Protein AF-A0A840IIW9-F1 (afdb_monomer_lite)

Secondary structure (DSSP, 8-state):
-EEEEEPPPGGGSSS---TT-EEEEEEEEEESS--EEEEEE-TTS-B-----HHHHHHHHHHHHHHHHHHHHHHHT-GGG--HHHHHHHHHHHHSS--TTHHHHHHHHH-TTSHHHHHHTT-HHHHHHHHHHTTEEEEEEEEE--TT-EEEEEEEEE-------TT--PPPSSPPPHHHHHHHHHHHHHHHTT----------PPPSS-----------TT-----------PPPGGGGS----

Sequence (244 aa):
MTVDFTLPPPDRLLVAPPRGEQIAVPLHILADVPLTGVDLVSEDGCPLPLLTTAEAADLSISGIASILAVLAVRARVDHLLDGEAIAREVGAIVGRDKTRRGEALGAADDPSTAFGAALASSTPLRALLRDLSHSTLTLVPLAYEPDRRRVVKIAWDWPFYWRRHADTRPTPYPLTPESERARRTGAVLAFLGWSDTPLAIGDLPFGWARSTHVELGAPADVELHSACLTLSQRDPATCACTDA

pLDDT: mean 71.93, std 20.33, range [31.88, 96.5]

Radius of gyration: 21.58 Å; chains: 1; bounding box: 64×42×57 Å

Foldseek 3Di:
DKFKFFDADCVPDPHRDPFQDWDWDFGDWAFPDDWAPKFKAKPVRHTFDWDDLQVQLLVQLVVLLVVLCVLLVVLVLCVVDPSVNSSVLLCCQQNPPVPCNVVSLVLCCDCVHSNVVSCVVPPPSNVVSVSSSRTTTTITIDGPDGPDIIMMDIDTDDPPPPPPVPDPDDDPDDQDPVNVVVVVVQVVCVVVVDHPDPDPPPDPDDDGGDDDDDDDDDPPPDDCPDDDDDDDDDDPVVVPDDDD

Organism: NCBI:txid912552

Structure (mmCIF, N/CA/C/O backbone):
data_AF-A0A840IIW9-F1
#
_entry.id   AF-A0A840IIW9-F1
#
loop_
_atom_site.group_PDB
_atom_site.id
_atom_site.type_symbol
_atom_site.label_atom_id
_atom_site.label_alt_id
_atom_site.label_comp_id
_atom_site.label_asym_id
_atom_site.label_entity_id
_atom_site.label_seq_id
_atom_site.pdbx_PDB_ins_code
_atom_site.Cartn_x
_atom_site.Cartn_y
_atom_site.Cartn_z
_atom_site.occupancy
_atom_site.B_iso_or_equiv
_atom_site.auth_seq_id
_atom_site.auth_comp_id
_atom_site.auth_asym_id
_atom_site.auth_atom_id
_atom_site.pdbx_PDB_model_num
ATOM 1 N N . MET A 1 1 ? -14.552 1.173 6.921 1.00 73.56 1 MET A N 1
ATOM 2 C CA . MET A 1 1 ? -13.827 -0.038 6.460 1.00 73.56 1 MET A CA 1
ATOM 3 C C . MET A 1 1 ? -13.268 -0.811 7.654 1.00 73.56 1 MET A C 1
ATOM 5 O O . MET A 1 1 ? -12.860 -0.202 8.635 1.00 73.56 1 MET A O 1
ATOM 9 N N . THR A 1 2 ? -13.220 -2.144 7.593 1.00 76.19 2 THR A N 1
ATOM 10 C CA . THR A 1 2 ? -12.590 -2.988 8.625 1.00 76.19 2 THR A CA 1
ATOM 11 C C . THR A 1 2 ? -11.660 -4.002 7.970 1.00 76.19 2 THR A C 1
ATOM 13 O O . THR A 1 2 ? -12.067 -4.667 7.021 1.00 76.19 2 THR A O 1
ATOM 16 N N . VAL A 1 3 ? -10.433 -4.116 8.476 1.00 76.25 3 VAL A N 1
ATOM 17 C CA . VAL A 1 3 ? -9.399 -5.030 7.980 1.00 76.25 3 VAL A CA 1
ATOM 18 C C . VAL A 1 3 ? -9.074 -6.045 9.073 1.00 76.25 3 VAL A C 1
ATOM 20 O O . VAL A 1 3 ? -8.619 -5.672 10.151 1.00 76.25 3 VAL A O 1
ATOM 23 N N . ASP A 1 4 ? -9.319 -7.324 8.791 1.00 85.12 4 ASP A N 1
ATOM 24 C CA . ASP A 1 4 ? -8.992 -8.458 9.664 1.00 85.12 4 ASP A CA 1
ATOM 25 C C . ASP A 1 4 ? -7.811 -9.229 9.069 1.00 85.12 4 ASP A C 1
ATOM 27 O O . ASP A 1 4 ? -7.879 -9.682 7.920 1.00 85.12 4 ASP A O 1
ATOM 31 N N . PHE A 1 5 ? -6.718 -9.333 9.823 1.00 83.69 5 PHE A N 1
ATOM 32 C CA . PHE A 1 5 ? -5.474 -9.936 9.352 1.00 83.69 5 PHE A CA 1
ATOM 33 C C . PHE A 1 5 ? -4.630 -10.521 10.490 1.00 83.69 5 PHE A C 1
ATOM 35 O O . PHE A 1 5 ? -4.885 -10.327 11.679 1.00 83.69 5 PHE A O 1
ATOM 42 N N . THR A 1 6 ? -3.575 -11.228 10.097 1.00 86.56 6 THR A N 1
ATOM 43 C CA . THR A 1 6 ? -2.541 -11.753 10.988 1.00 86.56 6 THR A CA 1
ATOM 44 C C . THR A 1 6 ? -1.186 -11.465 10.361 1.00 86.56 6 THR A C 1
ATOM 46 O O . THR A 1 6 ? -1.007 -11.677 9.160 1.00 86.56 6 THR A O 1
ATOM 49 N N . LEU A 1 7 ? -0.236 -10.974 11.158 1.00 84.19 7 LEU A N 1
ATOM 50 C CA . LEU A 1 7 ? 1.129 -10.753 10.687 1.00 84.19 7 LEU A CA 1
ATOM 51 C C . LEU A 1 7 ? 1.833 -12.102 10.475 1.00 84.19 7 LEU A C 1
ATOM 53 O O . LEU A 1 7 ? 1.647 -13.015 11.286 1.00 84.19 7 LEU A O 1
ATOM 57 N N . PRO A 1 8 ? 2.617 -12.249 9.394 1.00 82.94 8 PRO A N 1
ATOM 58 C CA . PRO A 1 8 ? 3.284 -13.504 9.085 1.00 82.94 8 PRO A CA 1
ATOM 59 C C . PRO A 1 8 ? 4.308 -13.860 10.172 1.00 82.94 8 PRO A C 1
ATOM 61 O O . PRO A 1 8 ? 4.901 -12.953 10.756 1.00 82.94 8 PRO A O 1
ATOM 64 N N . PRO A 1 9 ? 4.550 -15.155 10.430 1.00 82.62 9 PRO A N 1
ATOM 65 C CA . PRO A 1 9 ? 5.601 -15.584 11.340 1.00 82.62 9 PRO A CA 1
ATOM 66 C C . PRO A 1 9 ? 7.010 -15.226 10.814 1.00 82.62 9 PRO A C 1
ATOM 68 O O . PRO A 1 9 ? 7.194 -15.061 9.602 1.00 82.62 9 PRO A O 1
ATOM 71 N N . PRO A 1 10 ? 8.021 -15.114 11.706 1.00 86.44 10 PRO A N 1
ATOM 72 C CA . PRO A 1 10 ? 9.378 -14.676 11.357 1.00 86.44 10 PRO A CA 1
ATOM 73 C C . PRO A 1 10 ? 10.055 -15.466 10.229 1.00 86.44 10 PRO A C 1
ATOM 75 O O . PRO A 1 10 ? 10.795 -14.893 9.438 1.00 86.44 10 PRO A O 1
ATOM 78 N N . ASP A 1 11 ? 9.787 -16.767 10.133 1.00 86.19 11 ASP A N 1
ATOM 79 C CA . ASP A 1 11 ? 10.353 -17.677 9.129 1.00 86.19 11 ASP A CA 1
ATOM 80 C C . ASP A 1 11 ? 9.856 -17.402 7.700 1.00 86.19 11 ASP A C 1
ATOM 82 O O . ASP A 1 11 ? 10.450 -17.875 6.731 1.00 86.19 11 ASP A O 1
ATOM 86 N N . ARG A 1 12 ? 8.783 -16.616 7.553 1.00 77.12 12 ARG A N 1
ATOM 87 C CA . ARG A 1 12 ? 8.243 -16.181 6.257 1.00 77.12 12 ARG A CA 1
ATOM 88 C C . ARG A 1 12 ? 8.741 -14.809 5.813 1.00 77.12 12 ARG A C 1
ATOM 90 O O . ARG A 1 12 ? 8.356 -14.358 4.733 1.00 77.12 12 ARG A O 1
ATOM 97 N N . LEU A 1 13 ? 9.563 -14.137 6.618 1.00 75.75 13 LEU A N 1
ATOM 98 C CA . LEU A 1 13 ? 10.112 -12.821 6.305 1.00 75.75 13 LEU A CA 1
ATOM 99 C C . LEU A 1 13 ? 11.591 -12.924 5.944 1.00 75.75 13 LEU A C 1
ATOM 101 O O . LEU A 1 13 ? 12.339 -13.694 6.536 1.00 75.75 13 LEU A O 1
ATOM 105 N N . LEU A 1 14 ? 12.024 -12.105 4.980 1.00 72.00 14 LEU A N 1
ATOM 106 C CA . LEU A 1 14 ? 13.446 -11.977 4.641 1.00 72.00 14 LEU A CA 1
ATOM 107 C C . LEU A 1 14 ? 14.249 -11.426 5.825 1.00 72.00 14 LEU A C 1
ATOM 109 O O . LEU A 1 14 ? 15.352 -11.887 6.099 1.00 72.00 14 LEU A O 1
ATOM 113 N N . VAL A 1 15 ? 13.670 -10.446 6.521 1.00 80.25 15 VAL A N 1
ATOM 114 C CA . VAL A 1 15 ? 14.189 -9.870 7.760 1.00 80.25 15 VAL A CA 1
ATOM 115 C C . VAL A 1 15 ? 13.006 -9.733 8.707 1.00 80.25 15 VAL A C 1
ATOM 117 O O . VAL A 1 15 ? 12.101 -8.936 8.463 1.00 80.25 15 VAL A O 1
ATOM 120 N N . ALA A 1 16 ? 12.979 -10.559 9.749 1.00 86.19 16 ALA A N 1
ATOM 121 C CA . ALA A 1 16 ? 11.921 -10.514 10.743 1.00 86.19 16 ALA A CA 1
ATOM 122 C C . ALA A 1 16 ? 12.240 -9.453 11.810 1.00 86.19 16 ALA A C 1
ATOM 124 O O . ALA A 1 16 ? 13.318 -9.519 12.409 1.00 86.19 16 ALA A O 1
ATOM 125 N N . PRO A 1 17 ? 11.319 -8.518 12.090 1.00 89.75 17 PRO A N 1
ATOM 126 C CA . PRO A 1 17 ? 11.481 -7.606 13.209 1.00 89.75 17 PRO A CA 1
ATOM 127 C C . PRO A 1 17 ? 11.382 -8.368 14.543 1.00 89.75 17 PRO A C 1
ATOM 129 O O . PRO A 1 17 ? 10.640 -9.355 14.645 1.00 89.75 17 PRO A O 1
ATOM 132 N N . PRO A 1 18 ? 12.104 -7.948 15.591 1.00 95.69 18 PRO A N 1
ATOM 133 C CA . PRO A 1 18 ? 11.819 -8.327 16.965 1.00 95.69 18 PRO A CA 1
ATOM 134 C C . PRO A 1 18 ? 10.333 -8.230 17.333 1.00 95.69 18 PRO A C 1
ATOM 136 O O . PRO A 1 18 ? 9.616 -7.303 16.954 1.00 95.69 18 PRO A O 1
ATOM 139 N N . ARG A 1 19 ? 9.856 -9.184 18.139 1.00 95.50 19 ARG A N 1
ATOM 140 C CA . ARG A 1 19 ? 8.484 -9.141 18.656 1.00 95.50 19 ARG A CA 1
ATOM 141 C C . ARG A 1 19 ? 8.280 -7.879 19.497 1.00 95.50 19 ARG A C 1
ATOM 143 O O . ARG A 1 19 ? 9.084 -7.594 20.381 1.00 95.50 19 ARG A O 1
ATOM 150 N N . GLY A 1 20 ? 7.185 -7.169 19.247 1.00 95.12 20 GLY A N 1
ATOM 151 C CA . GLY A 1 20 ? 6.860 -5.907 19.914 1.00 95.12 20 GLY A CA 1
ATOM 152 C C . GLY A 1 20 ? 7.462 -4.662 19.253 1.00 95.12 20 GLY A C 1
ATOM 153 O O . GLY A 1 20 ? 7.063 -3.556 19.610 1.00 95.12 20 GLY A O 1
ATOM 154 N N . GLU A 1 21 ? 8.365 -4.810 18.279 1.00 96.50 21 GLU A N 1
ATOM 155 C CA . GLU A 1 21 ? 8.870 -3.677 17.500 1.00 96.50 21 GLU A CA 1
ATOM 156 C C . GLU A 1 21 ? 7.752 -3.056 16.659 1.00 96.50 21 GLU A C 1
ATOM 158 O O . GLU A 1 21 ? 6.899 -3.768 16.125 1.00 96.50 21 GLU A O 1
ATOM 163 N N . GLN A 1 22 ? 7.736 -1.727 16.542 1.00 95.38 22 GLN A N 1
ATOM 164 C CA . GLN A 1 22 ? 6.770 -1.052 15.682 1.00 95.38 22 GLN A CA 1
ATOM 165 C C . GLN A 1 22 ? 7.145 -1.222 14.212 1.00 95.38 22 GLN A C 1
ATOM 167 O O . GLN A 1 22 ? 8.233 -0.846 13.785 1.00 95.38 22 GLN A O 1
ATOM 172 N N . ILE A 1 23 ? 6.199 -1.730 13.431 1.00 91.50 23 ILE A N 1
ATOM 173 C CA . ILE A 1 23 ? 6.300 -1.857 11.982 1.00 91.50 23 ILE A CA 1
ATOM 174 C C . ILE A 1 23 ? 5.160 -1.105 11.307 1.00 91.50 23 ILE A C 1
ATOM 176 O O . ILE A 1 23 ? 4.056 -1.017 11.842 1.00 91.50 23 ILE A O 1
ATOM 180 N N . ALA A 1 24 ? 5.409 -0.588 10.108 1.00 91.00 24 ALA A N 1
ATOM 181 C CA . ALA A 1 24 ? 4.368 0.008 9.285 1.00 91.00 24 ALA A CA 1
ATOM 182 C C . ALA A 1 24 ? 3.635 -1.087 8.500 1.00 91.00 24 ALA A C 1
ATOM 184 O O . ALA A 1 24 ? 4.224 -1.757 7.651 1.00 91.00 24 ALA A O 1
ATOM 185 N N . VAL A 1 25 ? 2.348 -1.271 8.784 1.00 87.38 25 VAL A N 1
ATOM 186 C CA . VAL A 1 25 ? 1.508 -2.272 8.121 1.00 87.38 25 VAL A CA 1
ATOM 187 C C . VAL A 1 25 ? 0.647 -1.588 7.057 1.00 87.38 25 VAL A C 1
ATOM 189 O O . VAL A 1 25 ? -0.112 -0.678 7.402 1.00 87.38 25 VAL A O 1
ATOM 192 N N . PRO A 1 26 ? 0.724 -2.003 5.778 1.00 87.25 26 PRO A N 1
ATOM 193 C CA . PRO A 1 26 ? -0.170 -1.498 4.746 1.00 87.25 26 PRO A CA 1
ATOM 194 C C . PRO A 1 26 ? -1.570 -2.074 4.938 1.00 87.25 26 PRO A C 1
ATOM 196 O O . PRO A 1 26 ? -1.757 -3.290 4.909 1.00 87.25 26 PRO A O 1
ATOM 199 N N . LEU A 1 27 ? -2.556 -1.200 5.134 1.00 79.75 27 LEU A N 1
ATOM 200 C CA . LEU A 1 27 ? -3.950 -1.606 5.324 1.00 79.75 27 LEU A CA 1
ATOM 201 C C . LEU A 1 27 ? -4.809 -1.392 4.082 1.00 79.75 27 LEU A C 1
ATOM 203 O O . LEU A 1 27 ? -5.733 -2.167 3.846 1.00 79.75 27 LEU A O 1
ATOM 207 N N . HIS A 1 28 ? -4.536 -0.339 3.311 1.00 78.62 28 HIS A N 1
ATOM 208 C CA . HIS A 1 28 ? -5.329 0.003 2.133 1.00 78.62 28 HIS A CA 1
ATOM 209 C C . HIS A 1 28 ? -4.563 0.911 1.168 1.00 78.62 28 HIS A C 1
ATOM 211 O O . HIS A 1 28 ? -3.553 1.509 1.540 1.00 78.62 28 HIS A O 1
ATOM 217 N N . ILE A 1 29 ? -5.067 1.030 -0.057 1.00 78.56 29 ILE A N 1
ATOM 218 C CA . ILE A 1 29 ? -4.619 1.984 -1.067 1.00 78.56 29 ILE A CA 1
ATOM 219 C C . ILE A 1 29 ? -5.757 2.990 -1.219 1.00 78.56 29 ILE A C 1
ATOM 221 O O . ILE A 1 29 ? -6.882 2.612 -1.524 1.00 78.56 29 ILE A O 1
ATOM 225 N N . LEU A 1 30 ? -5.483 4.260 -0.940 1.00 74.81 30 LEU A N 1
ATOM 226 C CA . LEU A 1 30 ? -6.474 5.328 -1.032 1.00 74.81 30 LEU A CA 1
ATOM 227 C C . LEU A 1 30 ? -6.156 6.206 -2.227 1.00 74.81 30 LEU A C 1
ATOM 229 O O . LEU A 1 30 ? -5.000 6.580 -2.418 1.00 74.81 30 LEU A O 1
ATOM 233 N N . ALA A 1 31 ? -7.178 6.569 -3.000 1.00 76.81 31 ALA A N 1
ATOM 234 C CA . ALA A 1 31 ? -7.026 7.554 -4.060 1.00 76.81 31 ALA A CA 1
ATOM 235 C C . ALA A 1 31 ? -6.368 8.826 -3.509 1.00 76.81 31 ALA A C 1
ATOM 237 O O . ALA A 1 31 ? -6.599 9.208 -2.359 1.00 76.81 31 ALA A O 1
ATOM 238 N N . ASP A 1 32 ? -5.560 9.486 -4.333 1.00 74.12 32 ASP A N 1
ATOM 239 C CA . ASP A 1 32 ? -4.884 10.725 -3.960 1.00 74.12 32 ASP A CA 1
ATOM 240 C C . ASP A 1 32 ? -5.858 11.911 -3.880 1.00 74.12 32 ASP A C 1
ATOM 242 O O . ASP A 1 32 ? -5.910 12.787 -4.741 1.00 74.12 32 ASP A O 1
ATOM 246 N N . VAL A 1 33 ? -6.678 11.909 -2.837 1.00 72.12 33 VAL A N 1
ATOM 247 C CA . VAL A 1 33 ? -7.641 12.954 -2.514 1.00 72.12 33 VAL A CA 1
ATOM 248 C C . VAL A 1 33 ? -7.501 13.327 -1.040 1.00 72.12 33 VAL A C 1
ATOM 250 O O . VAL A 1 33 ? -7.129 12.481 -0.225 1.00 72.12 33 VAL A O 1
ATOM 253 N N . PRO A 1 34 ? -7.806 14.581 -0.661 1.00 74.94 34 PRO A N 1
ATOM 254 C CA . PRO A 1 34 ? -7.853 14.957 0.743 1.00 74.94 34 PRO A CA 1
ATOM 255 C C . PRO A 1 34 ? -8.853 14.077 1.493 1.00 74.94 34 PRO A C 1
ATOM 257 O O . PRO A 1 34 ? -10.018 13.988 1.104 1.00 74.94 34 PRO A O 1
ATOM 260 N N . LEU A 1 35 ? -8.394 13.450 2.571 1.00 73.19 35 LEU A N 1
ATOM 261 C CA . LEU A 1 35 ? -9.248 12.714 3.493 1.00 73.19 35 LEU A CA 1
ATOM 262 C C . LEU A 1 35 ? -9.606 13.630 4.658 1.00 73.19 35 LEU A C 1
ATOM 264 O O . LEU A 1 35 ? -8.747 14.335 5.192 1.00 73.19 35 LEU A O 1
ATOM 268 N N . THR A 1 36 ? -10.868 13.610 5.062 1.00 77.88 36 THR A N 1
ATOM 269 C CA . THR A 1 36 ? -11.360 14.346 6.231 1.00 77.88 36 THR A CA 1
ATOM 270 C C . THR A 1 36 ? -11.980 13.376 7.221 1.00 77.88 36 THR A C 1
ATOM 272 O O . THR A 1 36 ? -12.371 12.279 6.835 1.00 77.88 36 THR A O 1
ATOM 275 N N . GLY A 1 37 ? -12.028 13.749 8.503 1.00 82.00 37 GLY A N 1
ATOM 276 C CA . GLY A 1 37 ? -12.653 12.903 9.526 1.00 82.00 37 GLY A CA 1
ATOM 277 C C . GLY A 1 37 ? -12.036 11.504 9.620 1.00 82.00 37 GLY A C 1
ATOM 278 O O . GLY A 1 37 ? -12.752 10.537 9.852 1.00 82.00 37 GLY A O 1
ATOM 279 N N . VAL A 1 38 ? -10.727 11.377 9.366 1.00 85.69 38 VAL A N 1
ATOM 280 C CA . VAL A 1 38 ? -10.057 10.075 9.412 1.00 85.69 38 VAL A CA 1
ATOM 281 C C . VAL A 1 38 ? -9.959 9.624 10.861 1.00 85.69 38 VAL A C 1
ATOM 283 O O . VAL A 1 38 ? -9.313 10.284 11.674 1.00 85.69 38 VAL A O 1
ATOM 286 N N . ASP A 1 39 ? -10.578 8.490 11.153 1.00 90.62 39 ASP A N 1
ATOM 287 C CA . ASP A 1 39 ? -10.489 7.800 12.428 1.00 90.62 39 ASP A CA 1
ATOM 288 C C . ASP A 1 39 ? -9.991 6.373 12.204 1.00 90.62 39 ASP A C 1
ATOM 290 O O . ASP A 1 39 ? -10.357 5.688 11.243 1.00 90.62 39 ASP A O 1
ATOM 294 N N . LEU A 1 40 ? -9.115 5.931 13.092 1.00 91.62 40 LEU A N 1
ATOM 295 C CA . LEU A 1 40 ? -8.447 4.649 13.002 1.00 91.62 40 LEU A CA 1
ATOM 296 C C . LEU A 1 40 ? -8.395 4.038 14.393 1.00 91.62 40 LEU A C 1
ATOM 298 O O . LEU A 1 40 ? -7.754 4.583 15.288 1.00 91.62 40 LEU A O 1
ATOM 302 N N . VAL A 1 41 ? -9.032 2.883 14.564 1.00 95.00 41 VAL A N 1
ATOM 303 C CA . VAL A 1 41 ? -9.112 2.207 15.862 1.00 95.00 41 VAL A CA 1
ATOM 304 C C . VAL A 1 41 ? -8.717 0.737 15.766 1.00 95.00 41 VAL A C 1
ATOM 306 O O . VAL A 1 41 ? -8.968 0.062 14.762 1.00 95.00 41 VAL A O 1
ATOM 309 N N . SER A 1 42 ? -8.082 0.245 16.827 1.00 94.31 42 SER A N 1
ATOM 310 C CA . SER A 1 42 ? -7.690 -1.154 16.994 1.00 94.31 42 SER A CA 1
ATOM 311 C C . SER A 1 42 ? -8.880 -2.057 17.331 1.00 94.31 42 SER A C 1
ATOM 313 O O . SER A 1 42 ? -10.019 -1.604 17.489 1.00 94.31 42 SER A O 1
ATOM 315 N N . GLU A 1 43 ? -8.605 -3.352 17.504 1.00 90.56 43 GLU A N 1
ATOM 316 C CA . GLU A 1 43 ? -9.603 -4.342 17.908 1.00 90.56 43 GLU A CA 1
ATOM 317 C C . GLU A 1 43 ? -10.227 -4.043 19.281 1.00 90.56 43 GLU A C 1
ATOM 319 O O . GLU A 1 43 ? -11.390 -4.374 19.510 1.00 90.56 43 GLU A O 1
ATOM 324 N N . ASP A 1 44 ? -9.477 -3.366 20.151 1.00 94.19 44 ASP A N 1
ATOM 325 C CA . ASP A 1 44 ? -9.872 -3.009 21.516 1.00 94.19 44 ASP A CA 1
ATOM 326 C C . ASP A 1 44 ? -10.548 -1.623 21.582 1.00 94.19 44 ASP A C 1
ATOM 328 O O . ASP A 1 44 ? -10.876 -1.131 22.660 1.00 94.19 44 ASP A O 1
ATOM 332 N N . GLY A 1 45 ? -10.750 -0.969 20.429 1.00 92.06 45 GLY A N 1
ATOM 333 C CA . GLY A 1 45 ? -11.315 0.380 20.339 1.00 92.06 45 GLY A CA 1
ATOM 334 C C . GLY A 1 45 ? -10.332 1.498 20.698 1.00 92.06 45 GLY A C 1
ATOM 335 O O . GLY A 1 45 ? -10.748 2.643 20.861 1.00 92.06 45 GLY A O 1
ATOM 336 N N . CYS A 1 46 ? -9.037 1.195 20.828 1.00 95.62 46 CYS A N 1
ATOM 337 C CA . CYS A 1 46 ? -8.017 2.213 21.062 1.00 95.62 46 CYS A CA 1
ATOM 338 C C . CYS A 1 46 ? -7.680 2.942 19.753 1.00 95.62 46 CYS A C 1
ATOM 340 O O . CYS A 1 46 ? -7.515 2.274 18.729 1.00 95.62 46 CYS A O 1
ATOM 342 N N . PRO A 1 47 ? -7.517 4.276 19.770 1.00 95.44 47 PRO A N 1
ATOM 343 C CA . PRO A 1 47 ? -7.087 5.014 18.591 1.00 95.44 47 PRO A CA 1
ATOM 344 C C . PRO A 1 47 ? -5.671 4.598 18.181 1.00 95.44 47 PRO A C 1
ATOM 346 O O . PRO A 1 47 ? -4.800 4.372 19.026 1.00 95.44 47 PRO A O 1
ATOM 349 N N . LEU A 1 48 ? -5.444 4.511 16.875 1.00 94.62 48 LEU A N 1
ATOM 350 C CA . LEU A 1 48 ? -4.163 4.178 16.268 1.00 94.62 48 LEU A CA 1
ATOM 351 C C . LEU A 1 48 ? -3.643 5.371 15.457 1.00 94.62 48 LEU A C 1
ATOM 353 O O . LEU A 1 48 ? -4.431 6.074 14.822 1.00 94.62 48 LEU A O 1
ATOM 357 N N . PRO A 1 49 ? -2.321 5.603 15.433 1.00 94.06 49 PRO A N 1
ATOM 358 C CA . PRO A 1 49 ? -1.747 6.616 14.566 1.00 94.06 49 PRO A CA 1
ATOM 359 C C . PRO A 1 49 ? -1.844 6.184 13.099 1.00 94.06 49 PRO A C 1
ATOM 361 O O . PRO A 1 49 ? -1.663 5.013 12.766 1.00 94.06 49 PRO A O 1
ATOM 364 N N . LEU A 1 50 ? -2.070 7.150 12.215 1.00 88.88 50 LEU A N 1
ATOM 365 C CA . LEU A 1 50 ? -1.932 6.982 10.775 1.00 88.88 50 LEU A CA 1
ATOM 366 C C . LEU A 1 50 ? -0.702 7.764 10.317 1.00 88.88 50 LEU A C 1
ATOM 368 O O . LEU A 1 50 ? -0.535 8.921 10.705 1.00 88.88 50 LEU A O 1
ATOM 372 N N . LEU A 1 51 ? 0.150 7.144 9.500 1.00 90.94 51 LEU A N 1
ATOM 373 C CA . LEU A 1 51 ? 1.279 7.855 8.911 1.00 90.94 51 LEU A CA 1
ATOM 374 C C . LEU A 1 51 ? 0.789 8.927 7.939 1.00 90.94 51 LEU A C 1
ATOM 376 O O . LEU A 1 51 ? -0.158 8.722 7.176 1.00 90.94 51 LEU A O 1
ATOM 380 N N . THR A 1 52 ? 1.461 10.073 7.939 1.00 90.75 52 THR A N 1
ATOM 381 C CA . THR A 1 52 ? 1.208 11.123 6.952 1.00 90.75 52 THR A CA 1
ATOM 382 C C . THR A 1 52 ? 1.510 10.612 5.540 1.00 90.75 52 THR A C 1
ATOM 384 O O . THR A 1 52 ? 2.342 9.725 5.357 1.00 90.75 52 THR A O 1
ATOM 387 N N . THR A 1 53 ? 0.907 11.212 4.505 1.00 88.19 53 THR A N 1
ATOM 388 C CA . THR A 1 53 ? 1.235 10.916 3.089 1.00 88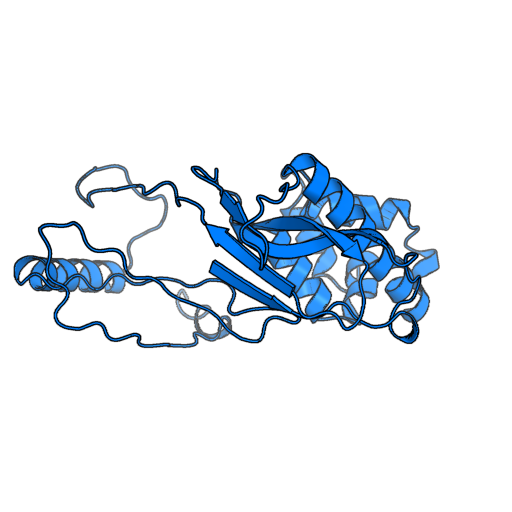.19 53 THR A CA 1
ATOM 389 C C . THR A 1 53 ? 2.740 10.978 2.828 1.00 88.19 53 THR A C 1
ATOM 391 O O . THR A 1 53 ? 3.290 10.206 2.053 1.00 88.19 53 THR A O 1
ATOM 394 N N . ALA A 1 54 ? 3.401 11.905 3.516 1.00 90.44 54 ALA A N 1
ATOM 395 C CA . ALA A 1 54 ? 4.832 12.098 3.525 1.00 90.44 54 ALA A CA 1
ATOM 396 C C . ALA A 1 54 ? 5.609 10.855 3.982 1.00 90.44 54 ALA A C 1
ATOM 398 O O . ALA A 1 54 ? 6.382 10.299 3.207 1.00 90.44 54 ALA A O 1
ATOM 399 N N . GLU A 1 55 ? 5.368 10.423 5.217 1.00 93.75 55 GLU A N 1
ATOM 400 C CA . GLU A 1 55 ? 6.011 9.252 5.822 1.00 93.75 55 GLU A CA 1
ATOM 401 C C . GLU A 1 55 ? 5.624 7.963 5.091 1.00 93.75 55 GLU A C 1
ATOM 403 O O . GLU A 1 55 ? 6.461 7.086 4.873 1.00 93.75 55 GLU A O 1
ATOM 408 N N . ALA A 1 56 ? 4.361 7.860 4.667 1.00 90.94 56 ALA A N 1
ATOM 409 C CA . ALA A 1 56 ? 3.864 6.719 3.920 1.00 90.94 56 ALA A CA 1
ATOM 410 C C . ALA A 1 56 ? 4.564 6.577 2.564 1.00 90.94 56 ALA A C 1
ATOM 412 O O . ALA A 1 56 ? 4.940 5.464 2.197 1.00 90.94 56 ALA A O 1
ATOM 413 N N . ALA A 1 57 ? 4.787 7.680 1.841 1.00 91.81 57 ALA A N 1
ATOM 414 C CA . ALA A 1 57 ? 5.533 7.669 0.587 1.00 91.81 57 ALA A CA 1
ATOM 415 C C . ALA A 1 57 ? 6.986 7.226 0.806 1.00 91.81 57 ALA A C 1
ATOM 417 O O . ALA A 1 57 ? 7.445 6.315 0.121 1.00 91.81 57 ALA A O 1
ATOM 418 N N . ASP A 1 58 ? 7.683 7.791 1.795 1.00 94.06 58 ASP A N 1
ATOM 419 C CA . ASP A 1 58 ? 9.096 7.482 2.060 1.00 94.06 58 ASP A CA 1
ATOM 420 C C . ASP A 1 58 ? 9.299 5.995 2.424 1.00 94.06 58 ASP A C 1
ATOM 422 O O . ASP A 1 58 ? 10.200 5.322 1.902 1.00 94.06 58 ASP A O 1
ATOM 426 N N . LEU A 1 59 ? 8.410 5.437 3.256 1.00 92.31 59 LEU A N 1
ATOM 427 C CA . LEU A 1 59 ? 8.414 4.009 3.589 1.00 92.31 59 LEU A CA 1
ATOM 428 C C . LEU A 1 59 ? 8.024 3.125 2.404 1.00 92.31 59 LEU A C 1
ATOM 430 O O . LEU A 1 59 ? 8.634 2.075 2.201 1.00 92.31 59 LEU A O 1
ATOM 434 N N . SER A 1 60 ? 7.039 3.542 1.605 1.00 89.94 60 SER A N 1
ATOM 435 C CA . SER A 1 60 ? 6.614 2.791 0.418 1.00 89.94 60 SER A CA 1
ATOM 436 C C . SER A 1 60 ? 7.731 2.720 -0.617 1.00 89.94 60 SER A C 1
ATOM 438 O O . SER A 1 60 ? 7.993 1.646 -1.154 1.00 89.94 60 SER A O 1
ATOM 440 N N . ILE A 1 61 ? 8.438 3.833 -0.845 1.00 93.94 61 ILE A N 1
ATOM 441 C CA . ILE A 1 61 ? 9.602 3.890 -1.733 1.00 93.94 61 ILE A CA 1
ATOM 442 C C . ILE A 1 61 ? 10.666 2.911 -1.246 1.00 93.94 61 ILE A C 1
ATOM 444 O O . ILE A 1 61 ? 11.097 2.050 -2.009 1.00 93.94 61 ILE A O 1
ATOM 448 N N . SER A 1 62 ? 11.034 2.987 0.033 1.00 91.00 62 SER A N 1
ATOM 449 C CA . SER A 1 62 ? 12.070 2.131 0.620 1.00 91.00 62 SER A CA 1
ATOM 450 C C . SER A 1 62 ? 11.704 0.642 0.558 1.00 91.00 62 SER A C 1
ATOM 452 O O . SER A 1 62 ? 12.519 -0.192 0.155 1.00 91.00 62 SER A O 1
ATOM 454 N N . GLY A 1 63 ? 10.464 0.297 0.917 1.00 87.19 63 GLY A N 1
ATOM 455 C CA . GLY A 1 63 ? 9.962 -1.076 0.900 1.00 87.19 63 GLY A CA 1
ATOM 456 C C . GLY A 1 63 ? 9.898 -1.664 -0.510 1.00 87.19 63 GLY A C 1
ATOM 457 O O . GLY A 1 63 ? 10.424 -2.752 -0.752 1.00 87.19 63 GLY A O 1
ATOM 458 N N . ILE A 1 64 ? 9.313 -0.934 -1.464 1.00 88.69 64 ILE A N 1
ATOM 459 C CA . ILE A 1 64 ? 9.188 -1.388 -2.856 1.00 88.69 64 ILE A CA 1
ATOM 460 C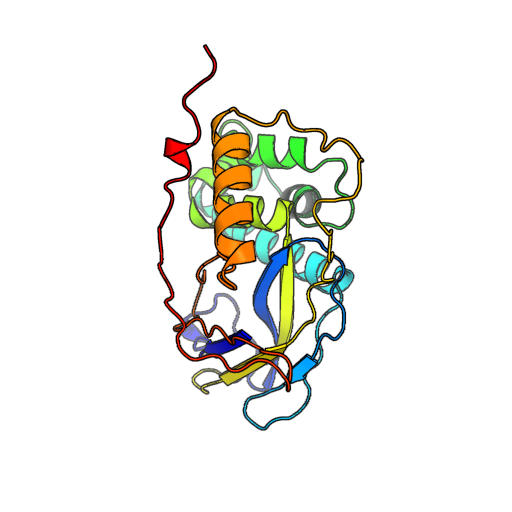 C . ILE A 1 64 ? 10.562 -1.465 -3.529 1.00 88.69 64 ILE A C 1
ATOM 462 O O . ILE A 1 64 ? 10.848 -2.454 -4.206 1.00 88.69 64 ILE A O 1
ATOM 466 N N . ALA A 1 65 ? 11.439 -0.483 -3.302 1.00 91.44 65 ALA A N 1
ATOM 467 C CA . ALA A 1 65 ? 12.797 -0.501 -3.838 1.00 91.44 65 ALA A CA 1
ATOM 468 C C . ALA A 1 65 ? 13.604 -1.699 -3.318 1.00 91.44 65 ALA A C 1
ATOM 470 O O . ALA A 1 65 ? 14.305 -2.348 -4.092 1.00 91.44 65 ALA A O 1
ATOM 471 N N . SER A 1 66 ? 13.443 -2.062 -2.041 1.00 86.31 66 SER A N 1
ATOM 472 C CA . SER A 1 66 ? 14.092 -3.246 -1.464 1.00 86.31 66 SER A CA 1
ATOM 473 C C . SER A 1 66 ? 13.614 -4.546 -2.120 1.00 86.31 66 SER A C 1
ATOM 475 O O . SER A 1 66 ? 14.424 -5.417 -2.439 1.00 86.31 66 SER A O 1
ATOM 477 N N . ILE A 1 67 ? 12.306 -4.676 -2.379 1.00 84.25 67 ILE A N 1
ATOM 478 C CA . ILE A 1 67 ? 11.746 -5.829 -3.103 1.00 84.25 67 ILE A CA 1
ATOM 479 C C . ILE A 1 67 ? 12.307 -5.882 -4.529 1.00 84.25 67 ILE A C 1
ATOM 481 O O . ILE A 1 67 ? 12.728 -6.944 -4.992 1.00 84.25 67 ILE A O 1
ATOM 485 N N . LEU A 1 68 ? 12.354 -4.739 -5.217 1.00 86.19 68 LEU A N 1
ATOM 486 C CA . LEU A 1 68 ? 12.880 -4.646 -6.577 1.00 86.19 68 LEU A CA 1
ATOM 487 C C . LEU A 1 68 ? 14.365 -4.967 -6.666 1.00 86.19 68 LEU A C 1
ATOM 489 O O . LEU A 1 68 ? 14.759 -5.649 -7.605 1.00 86.19 68 LEU A O 1
ATOM 493 N N . ALA A 1 69 ? 15.175 -4.556 -5.692 1.00 87.62 69 ALA A N 1
ATOM 494 C CA . ALA A 1 69 ? 16.590 -4.909 -5.651 1.00 87.62 69 ALA A CA 1
ATOM 495 C C . ALA A 1 69 ? 16.782 -6.436 -5.613 1.00 87.62 69 ALA A C 1
ATOM 497 O O . ALA A 1 69 ? 17.586 -6.988 -6.365 1.00 87.62 69 ALA A O 1
ATOM 498 N N . VAL A 1 70 ? 15.976 -7.148 -4.816 1.00 83.19 70 VAL A N 1
ATOM 499 C CA . VAL A 1 70 ? 15.993 -8.622 -4.777 1.00 83.19 70 VAL A CA 1
ATOM 500 C C . VAL A 1 70 ? 15.559 -9.226 -6.118 1.00 83.19 70 VAL A C 1
ATOM 502 O O . VAL A 1 70 ? 16.146 -10.213 -6.572 1.00 83.19 70 VAL A O 1
ATOM 505 N N . LEU A 1 71 ? 14.545 -8.653 -6.773 1.00 81.31 71 LEU A N 1
ATOM 506 C CA . LEU A 1 71 ? 14.089 -9.111 -8.089 1.00 81.31 71 LEU A CA 1
ATOM 507 C C . LEU A 1 71 ? 15.121 -8.842 -9.193 1.00 81.31 71 LEU A C 1
ATOM 509 O O . LEU A 1 71 ? 15.331 -9.712 -10.035 1.00 81.31 71 LEU A O 1
ATOM 513 N N . ALA A 1 72 ? 15.811 -7.702 -9.159 1.00 84.12 72 ALA A N 1
ATOM 514 C CA . ALA A 1 72 ? 16.858 -7.342 -10.113 1.00 84.12 72 ALA A CA 1
ATOM 515 C C . ALA A 1 72 ? 18.033 -8.331 -10.064 1.00 84.12 72 ALA A C 1
ATOM 517 O O . ALA A 1 72 ? 18.475 -8.811 -11.109 1.00 84.12 72 ALA A O 1
ATOM 518 N N . VAL A 1 73 ? 18.467 -8.725 -8.860 1.00 85.56 73 VAL A N 1
ATOM 519 C CA . VAL A 1 73 ? 19.486 -9.774 -8.670 1.00 85.56 73 VAL A CA 1
ATOM 520 C C . VAL A 1 73 ? 19.016 -11.107 -9.257 1.00 85.56 73 VAL A C 1
ATOM 522 O O . VAL A 1 73 ? 19.757 -11.771 -9.982 1.00 85.56 73 VAL A O 1
ATOM 525 N N . ARG A 1 74 ? 17.760 -11.502 -9.008 1.00 80.56 74 ARG A N 1
ATOM 526 C CA . ARG A 1 74 ? 17.195 -12.748 -9.562 1.00 80.56 74 ARG A CA 1
ATOM 527 C C . ARG A 1 74 ? 17.103 -12.726 -11.087 1.00 80.56 74 ARG A C 1
ATOM 529 O O . ARG A 1 74 ? 17.363 -13.745 -11.722 1.00 80.56 74 ARG A O 1
ATOM 536 N N . ALA A 1 75 ? 16.767 -11.575 -11.660 1.00 78.94 75 ALA A N 1
ATOM 537 C CA . ALA A 1 75 ? 16.708 -11.355 -13.100 1.00 78.94 75 ALA A CA 1
ATOM 538 C C . ALA A 1 75 ? 18.093 -11.134 -13.741 1.00 78.94 75 ALA A C 1
ATOM 540 O O . ALA A 1 75 ? 18.182 -11.065 -14.964 1.00 78.94 75 ALA A O 1
ATOM 541 N N . ARG A 1 76 ? 19.172 -11.071 -12.942 1.00 82.62 76 ARG A N 1
ATOM 542 C CA . ARG A 1 76 ? 20.552 -10.792 -13.381 1.00 82.62 76 ARG A CA 1
ATOM 543 C C . ARG A 1 76 ? 20.699 -9.449 -14.10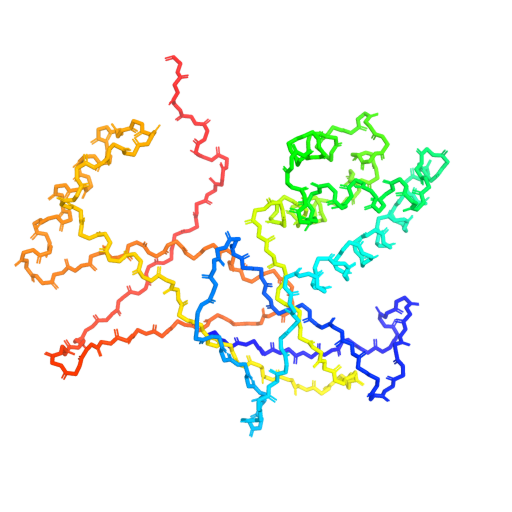4 1.00 82.62 76 ARG A C 1
ATOM 545 O O . ARG A 1 76 ? 21.476 -9.338 -15.047 1.00 82.62 76 ARG A O 1
ATOM 552 N N . VAL A 1 77 ? 19.951 -8.439 -13.664 1.00 79.62 77 VAL A N 1
ATOM 553 C CA . VAL A 1 77 ? 20.008 -7.053 -14.172 1.00 79.62 77 VAL A CA 1
ATOM 554 C C . VAL A 1 77 ? 20.485 -6.059 -13.106 1.00 79.62 77 VAL A C 1
ATOM 556 O O . VAL A 1 77 ? 20.451 -4.855 -13.317 1.00 79.62 77 VAL A O 1
ATOM 559 N N . ASP A 1 78 ? 20.961 -6.556 -11.967 1.00 77.31 78 ASP A N 1
ATOM 560 C CA . ASP A 1 78 ? 21.529 -5.788 -10.851 1.00 77.31 78 ASP A CA 1
ATOM 561 C C . ASP A 1 78 ? 22.739 -4.930 -11.253 1.00 77.31 78 ASP A C 1
ATOM 563 O O . ASP A 1 78 ? 22.916 -3.821 -10.764 1.00 77.31 78 ASP A O 1
ATOM 567 N N . HIS A 1 79 ? 23.533 -5.387 -12.217 1.00 77.44 79 HIS A N 1
ATOM 568 C CA . HIS A 1 79 ? 24.622 -4.598 -12.799 1.00 77.44 79 HIS A CA 1
ATOM 569 C C . HIS A 1 79 ? 24.150 -3.376 -13.616 1.00 77.44 79 HIS A C 1
ATOM 571 O O . HIS A 1 79 ? 24.964 -2.511 -13.933 1.00 77.44 79 HIS A O 1
ATOM 577 N N . LEU A 1 80 ? 22.864 -3.310 -13.980 1.00 75.06 80 LEU A N 1
ATOM 578 C CA . LEU A 1 80 ? 22.262 -2.209 -14.745 1.00 75.06 80 LEU A CA 1
ATOM 579 C C . LEU A 1 80 ? 21.474 -1.235 -13.859 1.00 75.06 80 LEU A C 1
ATOM 581 O O . LEU A 1 80 ? 21.116 -0.151 -14.316 1.00 75.06 80 LEU A O 1
ATOM 585 N N . LEU A 1 81 ? 21.181 -1.629 -12.618 1.00 79.75 81 LEU A N 1
ATOM 586 C CA . LEU A 1 81 ? 20.357 -0.889 -11.670 1.00 79.75 81 LEU A CA 1
ATOM 587 C C . LEU A 1 81 ? 20.894 -1.084 -10.259 1.00 79.75 81 LEU A C 1
ATOM 589 O O . LEU A 1 81 ? 20.658 -2.114 -9.626 1.00 79.75 81 LEU A O 1
ATOM 593 N N . ASP A 1 82 ? 21.565 -0.058 -9.749 1.00 86.38 82 ASP A N 1
ATOM 594 C CA . ASP A 1 82 ? 21.866 0.011 -8.327 1.00 86.38 82 ASP A CA 1
ATOM 595 C C . ASP A 1 82 ? 20.616 0.381 -7.505 1.00 86.38 82 ASP A C 1
ATOM 597 O O . ASP A 1 82 ? 19.568 0.786 -8.024 1.00 86.38 82 ASP A O 1
ATOM 601 N N . GLY A 1 83 ? 20.713 0.205 -6.185 1.00 86.31 83 GLY A N 1
ATOM 602 C CA . GLY A 1 83 ? 19.597 0.461 -5.275 1.00 86.31 83 GLY A CA 1
ATOM 603 C C . GLY A 1 83 ? 19.119 1.916 -5.284 1.00 86.31 83 GLY A C 1
ATOM 604 O O . GLY A 1 83 ? 17.932 2.166 -5.080 1.00 86.31 83 GLY A O 1
ATOM 605 N N . GLU A 1 84 ? 20.008 2.872 -5.562 1.00 90.25 84 GLU A N 1
ATOM 606 C CA . GLU A 1 84 ? 19.667 4.295 -5.626 1.00 90.25 84 GLU A CA 1
ATOM 607 C C . GLU A 1 84 ? 18.855 4.611 -6.887 1.00 90.25 84 GLU A C 1
ATOM 609 O O . GLU A 1 84 ? 17.835 5.302 -6.824 1.00 90.25 84 GLU A O 1
ATOM 614 N N . ALA A 1 85 ? 19.244 4.042 -8.028 1.00 90.44 85 ALA A N 1
ATOM 615 C CA . ALA A 1 85 ? 18.499 4.154 -9.267 1.00 90.44 85 ALA A CA 1
ATOM 616 C C . ALA A 1 85 ? 17.101 3.532 -9.138 1.00 90.44 85 ALA A C 1
ATOM 618 O O . ALA A 1 85 ? 16.130 4.168 -9.545 1.00 90.44 85 ALA A O 1
ATOM 619 N N . ILE A 1 86 ? 16.976 2.365 -8.495 1.00 91.38 86 ILE A N 1
ATOM 620 C CA . ILE A 1 86 ? 15.669 1.756 -8.198 1.00 91.38 86 ILE A CA 1
ATOM 621 C C . ILE A 1 86 ? 14.829 2.681 -7.307 1.00 91.38 86 ILE A C 1
ATOM 623 O O . ILE A 1 86 ? 13.672 2.954 -7.628 1.00 91.38 86 ILE A O 1
ATOM 627 N N . ALA A 1 87 ? 15.390 3.182 -6.202 1.00 93.06 87 ALA A N 1
ATOM 628 C CA . ALA A 1 87 ? 14.667 4.051 -5.273 1.00 93.06 87 ALA A CA 1
ATOM 629 C C . ALA A 1 87 ? 14.177 5.340 -5.947 1.00 93.06 87 ALA A C 1
ATOM 631 O O . ALA A 1 87 ? 13.061 5.787 -5.689 1.00 93.06 87 ALA A O 1
ATOM 632 N N . ARG A 1 88 ? 14.973 5.906 -6.857 1.00 92.38 88 ARG A N 1
ATOM 633 C CA . ARG A 1 88 ? 14.604 7.085 -7.646 1.00 92.38 88 ARG A CA 1
ATOM 634 C C . ARG A 1 88 ? 13.445 6.813 -8.606 1.00 92.38 88 ARG A C 1
ATOM 636 O O . ARG A 1 88 ? 12.527 7.627 -8.655 1.00 92.38 88 ARG A O 1
ATOM 643 N N . GLU A 1 89 ? 13.457 5.696 -9.334 1.00 93.44 89 GLU A N 1
ATOM 644 C CA . GLU A 1 89 ? 12.354 5.339 -10.243 1.00 93.44 89 GLU A CA 1
ATOM 645 C C . GLU A 1 89 ? 11.057 5.063 -9.470 1.00 93.44 89 GLU A C 1
ATOM 647 O O . GLU A 1 89 ? 9.999 5.598 -9.801 1.00 93.44 89 GLU A O 1
ATOM 652 N N . VAL A 1 90 ? 11.135 4.319 -8.361 1.00 93.06 90 VAL A N 1
ATOM 653 C CA . VAL A 1 90 ? 9.984 4.109 -7.466 1.00 93.06 90 VAL A CA 1
ATOM 654 C C . VAL A 1 90 ? 9.500 5.440 -6.882 1.00 93.06 90 VAL A C 1
ATOM 656 O O . VAL A 1 90 ? 8.296 5.692 -6.830 1.00 93.06 90 VAL A O 1
ATOM 659 N N . GLY A 1 91 ? 10.421 6.318 -6.485 1.00 93.88 91 GLY A N 1
ATOM 660 C CA . GLY A 1 91 ? 10.124 7.654 -5.977 1.00 93.88 91 GLY A CA 1
ATOM 661 C C . GLY A 1 91 ? 9.410 8.547 -6.988 1.00 93.88 91 GLY A C 1
ATOM 662 O O . GLY A 1 91 ? 8.509 9.282 -6.604 1.00 93.88 91 GLY A O 1
ATOM 663 N N . ALA A 1 92 ? 9.727 8.445 -8.278 1.00 93.88 92 ALA A N 1
ATOM 664 C CA . ALA A 1 92 ? 9.017 9.181 -9.326 1.00 93.88 92 ALA A CA 1
ATOM 665 C C . ALA A 1 92 ? 7.566 8.696 -9.531 1.00 93.88 92 ALA A C 1
ATOM 667 O O . ALA A 1 92 ? 6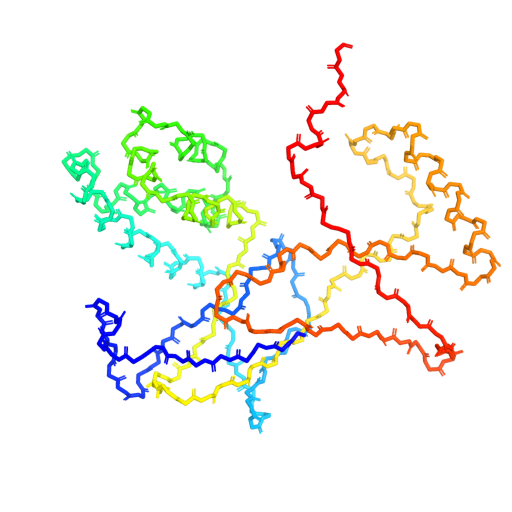.721 9.443 -10.031 1.00 93.88 92 ALA A O 1
ATOM 668 N N . ILE A 1 93 ? 7.260 7.455 -9.137 1.00 91.44 93 ILE A N 1
ATOM 669 C CA . ILE A 1 93 ? 5.920 6.863 -9.236 1.00 91.44 93 ILE A CA 1
ATOM 670 C C . ILE A 1 93 ? 5.097 7.170 -7.975 1.00 91.44 93 ILE A C 1
ATOM 672 O O . ILE A 1 93 ? 4.002 7.737 -8.064 1.00 91.44 93 ILE A O 1
ATOM 676 N N . VAL A 1 94 ? 5.651 6.808 -6.813 1.00 90.06 94 VAL A N 1
ATOM 677 C CA . VAL A 1 94 ? 4.981 6.769 -5.498 1.00 90.06 94 VAL A CA 1
ATOM 678 C C . VAL A 1 94 ? 5.200 8.052 -4.684 1.00 90.06 94 VAL A C 1
ATOM 680 O O . VAL A 1 94 ? 4.462 8.335 -3.742 1.00 90.06 94 VAL A O 1
ATOM 683 N N . GLY A 1 95 ? 6.220 8.840 -5.019 1.00 87.62 95 GLY A N 1
ATOM 684 C CA . GLY A 1 95 ? 6.605 10.026 -4.264 1.00 87.62 95 GLY A CA 1
ATOM 685 C C . GLY A 1 95 ? 5.657 11.216 -4.415 1.00 87.62 95 GLY A C 1
ATOM 686 O O . GLY A 1 95 ? 4.665 11.207 -5.147 1.00 87.62 95 GLY A O 1
ATOM 687 N N . ARG A 1 96 ? 5.996 12.290 -3.691 1.00 80.69 96 ARG A N 1
ATOM 688 C CA . ARG A 1 96 ? 5.199 13.529 -3.660 1.00 80.69 96 ARG A CA 1
ATOM 689 C C . ARG A 1 96 ? 5.297 14.331 -4.953 1.00 80.69 96 ARG A C 1
ATOM 691 O O . ARG A 1 96 ? 4.344 15.017 -5.311 1.00 80.69 96 ARG A O 1
ATOM 698 N N . ASP A 1 97 ? 6.445 14.270 -5.626 1.00 82.06 97 ASP A N 1
ATOM 699 C CA . ASP A 1 97 ? 6.653 14.945 -6.902 1.00 82.06 97 ASP A CA 1
ATOM 700 C C . ASP A 1 97 ? 6.132 14.074 -8.048 1.00 82.06 97 ASP A C 1
ATOM 702 O O . ASP A 1 97 ? 6.734 13.078 -8.442 1.00 82.06 97 ASP A O 1
ATOM 706 N N . LYS A 1 98 ? 4.975 14.471 -8.575 1.00 75.81 98 LYS A N 1
ATOM 707 C CA . LYS A 1 98 ? 4.223 13.716 -9.583 1.00 75.81 98 LYS A CA 1
ATOM 708 C C . LYS A 1 98 ? 4.581 14.107 -11.012 1.00 75.81 98 LYS A C 1
ATOM 710 O O . LYS A 1 98 ? 3.997 13.565 -11.948 1.00 75.81 98 LYS A O 1
ATOM 715 N N . THR A 1 99 ? 5.513 15.042 -11.198 1.00 82.56 99 THR A N 1
ATOM 716 C CA . THR A 1 99 ? 5.852 15.598 -12.516 1.00 82.56 99 THR A CA 1
ATOM 717 C C . THR A 1 99 ? 6.415 14.548 -13.474 1.00 82.56 99 THR A C 1
ATOM 719 O O . THR A 1 99 ? 6.089 14.567 -14.657 1.00 82.56 99 THR A O 1
ATOM 722 N N . ARG A 1 100 ? 7.198 13.588 -12.966 1.00 84.81 100 ARG A N 1
ATOM 723 C CA . ARG A 1 100 ? 7.885 12.554 -13.767 1.00 84.81 100 ARG A CA 1
ATOM 724 C C . ARG A 1 100 ? 7.168 11.207 -13.817 1.00 84.81 100 ARG A C 1
ATOM 726 O O . ARG A 1 100 ? 7.688 10.232 -14.351 1.00 84.81 100 ARG A O 1
ATOM 733 N N . ARG A 1 101 ? 5.955 11.142 -13.278 1.00 87.50 101 ARG A N 1
ATOM 734 C CA . ARG A 1 101 ? 5.213 9.892 -13.105 1.00 87.50 101 ARG A CA 1
ATOM 735 C C . ARG A 1 101 ? 4.939 9.156 -14.411 1.00 87.50 101 ARG A C 1
ATOM 737 O O . ARG A 1 101 ? 5.088 7.942 -14.460 1.00 87.50 101 ARG A O 1
ATOM 744 N N . GLY A 1 102 ? 4.525 9.880 -15.453 1.00 85.31 102 GLY A N 1
ATOM 745 C CA . GLY A 1 102 ? 4.227 9.278 -16.756 1.00 85.31 102 GLY A CA 1
ATOM 746 C C . GLY A 1 102 ? 5.459 8.631 -17.390 1.00 85.31 102 GLY A C 1
ATOM 747 O O . GLY A 1 102 ? 5.369 7.520 -17.901 1.00 85.31 102 GLY A O 1
ATOM 748 N N . GLU A 1 103 ? 6.617 9.289 -17.287 1.00 88.69 103 GLU A N 1
ATOM 749 C CA . GLU A 1 103 ? 7.900 8.755 -17.763 1.00 88.69 103 GLU A CA 1
ATOM 750 C C . GLU A 1 103 ? 8.308 7.504 -16.977 1.00 88.69 103 GLU A C 1
ATOM 752 O O . GLU A 1 103 ? 8.647 6.487 -17.577 1.00 88.69 103 GLU A O 1
ATOM 757 N N . ALA A 1 104 ? 8.221 7.557 -15.645 1.00 89.81 104 ALA A N 1
ATOM 758 C CA . ALA A 1 104 ? 8.604 6.447 -14.776 1.00 89.81 104 ALA A CA 1
ATOM 759 C C . ALA A 1 104 ? 7.691 5.220 -14.952 1.00 89.81 104 ALA A C 1
ATOM 761 O O . ALA A 1 104 ? 8.168 4.086 -14.983 1.00 89.81 104 ALA A O 1
ATOM 762 N N . LEU A 1 105 ? 6.382 5.427 -15.142 1.00 90.31 105 LEU A N 1
ATOM 763 C CA . LEU A 1 105 ? 5.456 4.350 -15.509 1.00 90.31 105 LEU A CA 1
ATOM 764 C C . LEU A 1 105 ? 5.762 3.781 -16.896 1.00 90.31 105 LEU A C 1
ATOM 766 O O . LEU A 1 105 ? 5.751 2.566 -17.064 1.00 90.31 105 LEU A O 1
ATOM 770 N N . GLY A 1 106 ? 6.082 4.639 -17.868 1.00 89.75 106 GLY A N 1
ATOM 771 C CA . GLY A 1 106 ? 6.516 4.201 -19.194 1.00 89.75 106 GLY A CA 1
ATOM 772 C C . GLY A 1 106 ? 7.750 3.301 -19.122 1.00 89.75 106 GLY A C 1
ATOM 773 O O . GLY A 1 106 ? 7.764 2.232 -19.725 1.00 89.75 106 GLY A O 1
ATOM 774 N N . ALA A 1 107 ? 8.748 3.674 -18.314 1.00 89.69 107 ALA A N 1
ATOM 775 C CA . ALA A 1 107 ? 9.921 2.839 -18.064 1.00 89.69 107 ALA A CA 1
ATOM 776 C C . ALA A 1 107 ? 9.563 1.517 -17.356 1.00 89.69 107 ALA A C 1
ATOM 778 O O . ALA A 1 107 ? 10.092 0.466 -17.709 1.00 89.69 107 ALA A O 1
ATOM 779 N N . ALA A 1 108 ? 8.639 1.536 -16.390 1.00 89.44 108 ALA A N 1
ATOM 780 C CA . ALA A 1 108 ? 8.168 0.335 -15.691 1.00 89.44 108 ALA A CA 1
ATOM 781 C C . ALA A 1 108 ? 7.444 -0.669 -16.612 1.00 89.44 108 ALA A C 1
ATOM 783 O O . ALA A 1 108 ? 7.484 -1.885 -16.374 1.00 89.44 108 ALA A O 1
ATOM 784 N N . ASP A 1 109 ? 6.777 -0.155 -17.648 1.00 90.19 109 ASP A N 1
ATOM 785 C CA . ASP A 1 109 ? 6.028 -0.933 -18.634 1.00 90.19 109 ASP A CA 1
ATOM 786 C C . ASP A 1 109 ? 6.896 -1.417 -19.808 1.00 90.19 109 ASP A C 1
ATOM 788 O O . ASP A 1 109 ? 6.555 -2.423 -20.436 1.00 90.19 109 ASP A O 1
ATOM 792 N N . ASP A 1 110 ? 8.034 -0.769 -20.073 1.00 92.44 110 ASP A N 1
ATOM 793 C CA . ASP A 1 110 ? 8.961 -1.132 -21.146 1.00 92.44 110 ASP A CA 1
ATOM 794 C C . ASP A 1 110 ? 10.039 -2.137 -20.675 1.00 92.44 110 ASP A C 1
ATOM 796 O O . ASP A 1 110 ? 10.984 -1.753 -19.973 1.00 92.44 110 ASP A O 1
ATOM 800 N N . PRO A 1 111 ? 9.971 -3.420 -21.094 1.00 88.69 111 PRO A N 1
ATOM 801 C CA . PRO A 1 111 ? 10.932 -4.449 -20.695 1.00 88.69 111 PRO A CA 1
ATOM 802 C C . PRO A 1 111 ? 12.340 -4.238 -21.271 1.00 88.69 111 PRO A C 1
ATOM 804 O O . PRO A 1 111 ? 13.254 -4.959 -20.876 1.00 88.69 111 PRO A O 1
ATOM 807 N N . SER A 1 112 ? 12.526 -3.304 -22.210 1.00 88.88 112 SER A N 1
ATOM 808 C CA . SER A 1 112 ? 13.849 -2.951 -22.734 1.00 88.88 112 SER A CA 1
ATOM 809 C C . SER A 1 112 ? 14.645 -2.059 -21.778 1.00 88.88 112 SER A C 1
ATOM 811 O O . SER A 1 112 ? 15.875 -2.028 -21.843 1.00 88.88 112 SER A O 1
ATOM 813 N N . THR A 1 113 ? 13.969 -1.373 -20.852 1.00 90.88 113 THR A N 1
ATOM 814 C CA . THR A 1 113 ? 14.640 -0.635 -19.782 1.00 90.88 113 THR A CA 1
ATOM 815 C C . THR A 1 113 ? 15.078 -1.594 -18.678 1.00 90.88 113 THR A C 1
ATOM 817 O O . THR A 1 113 ? 14.429 -2.608 -18.420 1.00 90.88 113 THR A O 1
ATOM 820 N N . ALA A 1 114 ? 16.153 -1.264 -17.959 1.00 87.31 114 ALA A N 1
ATOM 821 C CA . ALA A 1 114 ? 16.586 -2.075 -16.821 1.00 87.31 114 ALA A CA 1
ATOM 822 C C . ALA A 1 114 ? 15.473 -2.202 -15.754 1.00 87.31 114 ALA A C 1
ATOM 824 O O . ALA A 1 114 ? 15.307 -3.260 -15.145 1.00 87.31 114 ALA A O 1
ATOM 825 N N . PHE A 1 115 ? 14.678 -1.140 -15.562 1.00 89.50 115 PHE A N 1
ATOM 826 C CA . PHE A 1 115 ? 13.626 -1.080 -14.543 1.00 89.50 115 PHE A CA 1
ATOM 827 C C . PHE A 1 115 ? 12.432 -1.956 -14.926 1.00 89.50 115 PHE A C 1
ATOM 829 O O . PHE A 1 115 ? 11.995 -2.800 -14.137 1.00 89.50 115 PHE A O 1
ATOM 836 N N . GLY A 1 116 ? 11.967 -1.845 -16.172 1.00 90.19 116 GLY A N 1
ATOM 837 C CA . GLY A 1 116 ? 10.935 -2.717 -16.719 1.00 90.19 116 GLY A CA 1
ATOM 838 C C . GLY A 1 116 ? 11.382 -4.178 -16.822 1.00 90.19 116 GLY A C 1
ATOM 839 O O . GLY A 1 116 ? 10.573 -5.073 -16.566 1.00 90.19 116 GLY A O 1
ATOM 840 N N . ALA A 1 117 ? 12.664 -4.445 -17.100 1.00 89.12 117 ALA A N 1
ATOM 841 C CA . ALA A 1 117 ? 13.239 -5.792 -17.088 1.00 89.12 117 ALA A CA 1
ATOM 842 C C . ALA A 1 117 ? 13.224 -6.425 -15.684 1.00 89.12 117 ALA A C 1
ATOM 844 O O . ALA A 1 117 ? 12.822 -7.581 -15.539 1.00 89.12 117 ALA A O 1
ATOM 845 N N . ALA A 1 118 ? 13.582 -5.674 -14.634 1.00 87.12 118 ALA A N 1
ATOM 846 C CA . ALA A 1 118 ? 13.478 -6.150 -13.250 1.00 87.12 118 ALA A CA 1
ATOM 847 C C . ALA A 1 118 ? 12.018 -6.483 -12.874 1.00 87.12 118 ALA A C 1
ATOM 849 O O . ALA A 1 118 ? 11.738 -7.520 -12.259 1.00 87.12 118 ALA A O 1
ATOM 850 N N . LEU A 1 119 ? 11.075 -5.644 -13.317 1.00 87.38 119 LEU A N 1
ATOM 851 C CA . LEU A 1 119 ? 9.633 -5.819 -13.114 1.00 87.38 119 LEU A CA 1
ATOM 852 C C . LEU A 1 119 ? 8.999 -6.913 -13.980 1.00 87.38 119 LEU A C 1
ATOM 854 O O . LEU A 1 119 ? 7.931 -7.414 -13.628 1.00 87.38 119 LEU A O 1
ATOM 858 N N . ALA A 1 120 ? 9.629 -7.322 -15.084 1.00 86.56 120 ALA A N 1
ATOM 859 C CA . ALA A 1 120 ? 9.086 -8.335 -15.993 1.00 86.56 120 ALA A CA 1
ATOM 860 C C . ALA A 1 120 ? 8.834 -9.683 -15.300 1.00 86.56 120 ALA A C 1
ATOM 862 O O . ALA A 1 120 ? 7.961 -10.443 -15.713 1.00 86.56 120 ALA A O 1
ATOM 863 N N . SER A 1 121 ? 9.560 -9.947 -14.211 1.00 76.75 121 SER A N 1
ATOM 864 C CA . SER A 1 121 ? 9.408 -11.142 -13.381 1.00 76.75 121 SER A CA 1
ATOM 865 C C . SER A 1 121 ? 8.234 -11.090 -12.388 1.00 76.75 121 SER A C 1
ATOM 867 O O . SER A 1 121 ? 7.933 -12.105 -11.761 1.00 76.75 121 SER A O 1
ATOM 869 N N . SER A 1 122 ? 7.565 -9.939 -12.223 1.00 76.75 122 SER A N 1
ATOM 870 C CA . SER A 1 122 ? 6.517 -9.742 -11.215 1.00 76.75 122 SER A CA 1
ATOM 871 C C . SER A 1 122 ? 5.386 -8.830 -11.703 1.00 76.75 122 SER A C 1
ATOM 873 O O . SER A 1 122 ? 5.342 -7.630 -11.420 1.00 76.75 122 SER A O 1
ATOM 875 N N . THR A 1 123 ? 4.402 -9.428 -12.383 1.00 78.19 123 THR A N 1
ATOM 876 C CA . THR A 1 123 ? 3.142 -8.757 -12.748 1.00 78.19 123 THR A CA 1
ATOM 877 C C . THR A 1 123 ? 2.442 -8.090 -11.552 1.00 78.19 123 THR A C 1
ATOM 879 O O . THR A 1 123 ? 2.006 -6.950 -11.712 1.00 78.19 123 THR A O 1
ATOM 882 N N . PRO A 1 124 ? 2.364 -8.709 -10.350 1.00 75.50 124 PRO A N 1
ATOM 883 C CA . PRO A 1 124 ? 1.717 -8.076 -9.199 1.00 75.50 124 PRO A CA 1
ATOM 884 C C . PRO A 1 124 ? 2.405 -6.786 -8.745 1.00 75.50 124 PRO A C 1
ATOM 886 O O . PRO A 1 124 ? 1.732 -5.832 -8.373 1.00 75.50 124 PRO A O 1
ATOM 889 N N . LEU A 1 125 ? 3.739 -6.729 -8.796 1.00 78.19 125 LEU A N 1
ATOM 890 C CA . LEU A 1 125 ? 4.476 -5.540 -8.367 1.00 78.19 125 LEU A CA 1
ATOM 891 C C . LEU A 1 125 ? 4.333 -4.387 -9.363 1.00 78.19 125 LEU A C 1
ATOM 893 O O . LEU A 1 125 ? 4.213 -3.234 -8.956 1.00 78.19 125 LEU A O 1
ATOM 897 N N . ARG A 1 126 ? 4.289 -4.697 -10.664 1.00 82.69 126 ARG A N 1
ATOM 898 C CA . ARG A 1 126 ? 3.983 -3.707 -11.703 1.00 82.69 126 ARG A CA 1
ATOM 899 C C . ARG A 1 126 ? 2.575 -3.133 -11.535 1.00 82.69 126 ARG A C 1
ATOM 901 O O . ARG A 1 126 ? 2.408 -1.922 -11.631 1.00 82.69 126 ARG A O 1
ATOM 908 N N . ALA A 1 127 ? 1.583 -3.986 -11.266 1.00 77.69 127 ALA A N 1
ATOM 909 C CA . ALA A 1 127 ? 0.216 -3.542 -10.989 1.00 77.69 127 ALA A CA 1
ATOM 910 C C . ALA A 1 127 ? 0.175 -2.616 -9.765 1.00 77.69 127 ALA A C 1
ATOM 912 O O . ALA A 1 127 ? -0.314 -1.499 -9.875 1.00 77.69 127 ALA A O 1
ATOM 913 N N . LEU A 1 128 ? 0.825 -3.014 -8.664 1.00 79.81 128 LEU A N 1
ATOM 914 C CA . LEU A 1 128 ? 0.933 -2.183 -7.467 1.00 79.81 128 LEU A CA 1
ATOM 915 C C . LEU A 1 128 ? 1.549 -0.808 -7.767 1.00 79.81 128 LEU A C 1
ATOM 917 O O . LEU A 1 128 ? 1.019 0.202 -7.326 1.00 79.81 128 LEU A O 1
ATOM 921 N N . LEU A 1 129 ? 2.648 -0.737 -8.525 1.00 84.75 129 LEU A N 1
ATOM 922 C CA . LEU A 1 129 ? 3.257 0.547 -8.897 1.00 84.75 129 LEU A CA 1
ATOM 923 C C . LEU A 1 129 ? 2.299 1.442 -9.694 1.00 84.75 129 LEU A C 1
ATOM 925 O O . LEU A 1 129 ? 2.286 2.653 -9.484 1.00 84.75 129 LEU A O 1
ATOM 929 N N . ARG A 1 130 ? 1.481 0.860 -10.575 1.00 84.25 130 ARG A N 1
ATOM 930 C CA . ARG A 1 130 ? 0.451 1.594 -11.320 1.00 84.25 130 ARG A CA 1
ATOM 931 C C . ARG A 1 130 ? -0.688 2.067 -10.414 1.00 84.25 130 ARG A C 1
ATOM 933 O O . ARG A 1 130 ? -1.162 3.184 -10.576 1.00 84.25 130 ARG A O 1
ATOM 940 N N . ASP A 1 131 ? -1.091 1.276 -9.429 1.00 79.88 131 ASP A N 1
ATOM 941 C CA . ASP A 1 131 ? -2.115 1.707 -8.473 1.00 79.88 131 ASP A CA 1
ATOM 942 C C . ASP A 1 131 ? -1.579 2.860 -7.608 1.00 79.88 131 ASP A C 1
ATOM 944 O O . ASP A 1 131 ? -2.211 3.909 -7.465 1.00 79.88 131 ASP A O 1
ATOM 948 N N . LEU A 1 132 ? -0.345 2.733 -7.115 1.00 84.12 132 LEU A N 1
ATOM 949 C CA . LEU A 1 132 ? 0.333 3.764 -6.322 1.00 84.12 132 LEU A CA 1
ATOM 950 C C . LEU A 1 132 ? 0.733 5.001 -7.126 1.00 84.12 132 LEU A C 1
ATOM 952 O O . LEU A 1 132 ? 1.004 6.054 -6.552 1.00 84.12 132 LEU A O 1
ATOM 956 N N . SER A 1 133 ? 0.709 4.935 -8.455 1.00 87.12 133 SER A N 1
ATOM 957 C CA . SER A 1 133 ? 0.847 6.137 -9.264 1.00 87.12 133 SER A CA 1
ATOM 958 C C . SER A 1 133 ? -0.402 7.009 -9.215 1.00 87.12 133 SER A C 1
ATOM 960 O O . SER A 1 133 ? -0.347 8.159 -9.625 1.00 87.12 133 SER A O 1
ATOM 962 N N . HIS A 1 134 ? -1.543 6.548 -8.716 1.00 80.12 134 HIS A N 1
ATOM 963 C CA . HIS A 1 134 ? -2.744 7.385 -8.572 1.00 80.12 134 HIS A CA 1
ATOM 964 C C . HIS A 1 134 ? -3.277 7.437 -7.140 1.00 80.12 134 HIS A C 1
ATOM 966 O O . HIS A 1 134 ? -4.235 8.161 -6.860 1.00 80.12 134 HIS A O 1
ATOM 972 N N . SER A 1 135 ? -2.593 6.749 -6.233 1.00 82.19 135 SER A N 1
ATOM 973 C CA . SER A 1 135 ? -3.067 6.473 -4.888 1.00 82.19 135 SER A CA 1
ATOM 974 C C . SER A 1 135 ? -1.917 6.489 -3.880 1.00 82.19 135 SER A C 1
ATOM 976 O O . SER A 1 135 ? -0.747 6.531 -4.244 1.00 82.19 135 SER A O 1
ATOM 978 N N . THR A 1 136 ? -2.244 6.461 -2.594 1.00 82.25 136 THR A N 1
ATOM 979 C CA . THR A 1 136 ? -1.288 6.408 -1.483 1.00 82.25 136 THR A CA 1
ATOM 980 C C . THR A 1 136 ? -1.569 5.181 -0.621 1.00 82.25 136 THR A C 1
ATOM 982 O O . THR A 1 136 ? -2.727 4.847 -0.363 1.00 82.25 136 THR A O 1
ATOM 985 N N . LEU A 1 137 ? -0.516 4.519 -0.133 1.00 84.00 137 LEU A N 1
ATOM 986 C CA . LEU A 1 137 ? -0.658 3.462 0.868 1.00 84.00 137 LEU A CA 1
ATOM 987 C C . LEU A 1 137 ? -1.035 4.047 2.228 1.00 84.00 137 LEU A C 1
ATOM 989 O O . LEU A 1 137 ? -0.358 4.917 2.768 1.00 84.00 137 LEU A O 1
ATOM 993 N N . THR A 1 138 ? -2.088 3.500 2.817 1.00 84.62 138 THR A N 1
ATOM 994 C CA . THR A 1 138 ? -2.445 3.716 4.218 1.00 84.62 138 THR A CA 1
ATOM 995 C C . THR A 1 138 ? -1.574 2.804 5.066 1.00 84.62 138 THR A C 1
ATOM 997 O O . THR A 1 138 ? -1.809 1.594 5.120 1.00 84.62 138 THR A O 1
ATOM 1000 N N . LEU A 1 139 ? -0.551 3.378 5.696 1.00 88.88 139 LEU A N 1
ATOM 1001 C CA . LEU A 1 139 ? 0.376 2.660 6.564 1.00 88.88 139 LEU A CA 1
ATOM 1002 C C . LEU A 1 139 ? 0.071 2.954 8.032 1.00 88.88 139 LEU A C 1
ATOM 1004 O O . LEU A 1 139 ? 0.019 4.113 8.444 1.00 88.88 139 LEU A O 1
ATOM 1008 N N . VAL A 1 140 ? -0.090 1.894 8.823 1.00 91.50 140 VAL A N 1
ATOM 1009 C CA . VAL A 1 140 ? -0.400 1.992 10.253 1.00 91.50 140 VAL A CA 1
ATOM 1010 C C . VAL A 1 140 ? 0.737 1.391 11.075 1.00 91.50 140 VAL A C 1
ATOM 1012 O O . VAL A 1 140 ? 1.066 0.219 10.867 1.00 91.50 140 VAL A O 1
ATOM 1015 N N . PRO A 1 141 ? 1.340 2.147 12.011 1.00 95.75 141 PRO A N 1
ATOM 1016 C CA . PRO A 1 141 ? 2.331 1.621 12.939 1.00 95.75 141 PRO A CA 1
ATOM 1017 C C . PRO A 1 141 ? 1.669 0.641 13.907 1.00 95.75 141 PRO A C 1
ATOM 1019 O O . PRO A 1 141 ? 0.783 1.016 14.674 1.00 95.75 141 PRO A O 1
ATOM 1022 N N . LEU A 1 142 ? 2.108 -0.613 13.896 1.00 92.88 142 LEU A N 1
ATOM 1023 C CA . LEU A 1 142 ? 1.634 -1.655 14.803 1.00 92.88 142 LEU A CA 1
ATOM 1024 C C . LEU A 1 142 ? 2.816 -2.420 15.384 1.00 92.88 142 LEU A C 1
ATOM 1026 O O . LEU A 1 142 ? 3.826 -2.620 14.717 1.00 92.88 142 LEU A O 1
ATOM 1030 N N . ALA A 1 143 ? 2.674 -2.893 16.620 1.00 96.25 143 ALA A N 1
ATOM 1031 C CA . ALA A 1 143 ? 3.641 -3.817 17.197 1.00 96.25 143 ALA A CA 1
ATOM 1032 C C . ALA A 1 143 ? 3.643 -5.140 16.413 1.00 96.25 143 ALA A C 1
ATOM 1034 O O . ALA A 1 143 ? 2.582 -5.736 16.182 1.00 96.25 143 ALA A O 1
ATOM 1035 N N . TYR A 1 144 ? 4.830 -5.614 16.034 1.00 95.06 144 TYR A N 1
ATOM 1036 C CA . TYR A 1 144 ? 5.009 -6.897 15.374 1.00 95.06 144 TYR A CA 1
ATOM 1037 C C . TYR A 1 144 ? 4.727 -8.033 16.358 1.00 95.06 144 TYR A C 1
ATOM 1039 O O . TYR A 1 144 ? 5.556 -8.422 17.184 1.00 95.06 144 TYR A O 1
ATOM 1047 N N . GLU A 1 145 ? 3.510 -8.556 16.280 1.00 95.38 145 GLU A N 1
ATOM 1048 C CA . GLU A 1 145 ? 3.040 -9.701 17.047 1.00 95.38 145 GLU A CA 1
ATOM 1049 C C . GLU A 1 145 ? 2.543 -10.765 16.062 1.00 95.38 145 GLU A C 1
ATOM 1051 O O . GLU A 1 145 ? 1.356 -10.773 15.721 1.00 95.38 145 GLU A O 1
ATOM 1056 N N . PRO A 1 146 ? 3.446 -11.626 15.553 1.00 88.38 146 PRO A N 1
ATOM 1057 C CA . PRO A 1 146 ? 3.077 -12.656 14.590 1.00 88.38 146 PRO A CA 1
ATOM 1058 C C . PRO A 1 146 ? 2.026 -13.597 15.182 1.00 88.38 146 PRO A C 1
ATOM 1060 O O . PRO A 1 146 ? 1.950 -13.774 16.401 1.00 88.38 146 PRO A O 1
ATOM 1063 N N . ASP A 1 147 ? 1.191 -14.168 14.315 1.00 84.94 147 ASP A N 1
ATOM 1064 C CA . ASP A 1 147 ? 0.098 -15.097 14.653 1.00 84.94 147 ASP A CA 1
ATOM 1065 C C . ASP A 1 147 ? -1.056 -14.510 15.492 1.00 84.94 147 ASP A C 1
ATOM 1067 O O . ASP A 1 147 ? -2.126 -15.119 15.582 1.00 84.94 147 ASP A O 1
ATOM 1071 N N . ARG A 1 148 ? -0.914 -13.299 16.050 1.00 90.50 148 ARG A N 1
ATOM 1072 C CA . ARG A 1 148 ? -2.028 -12.607 16.705 1.00 90.50 148 ARG A CA 1
ATOM 1073 C C . ARG A 1 148 ? -2.978 -12.050 15.648 1.00 90.50 148 ARG A C 1
ATOM 1075 O O . ARG A 1 148 ? -2.585 -11.283 14.768 1.00 90.50 148 ARG A O 1
ATOM 1082 N N . ARG A 1 149 ? -4.255 -12.423 15.752 1.00 90.12 149 ARG A N 1
ATOM 1083 C CA . ARG A 1 149 ? -5.328 -11.815 14.960 1.00 90.12 149 ARG A CA 1
ATOM 1084 C C . ARG A 1 149 ? -5.458 -10.333 15.319 1.00 90.12 149 ARG A C 1
ATOM 1086 O O . ARG A 1 149 ? -5.474 -9.975 16.497 1.00 90.12 149 ARG A O 1
ATOM 1093 N N . ARG A 1 150 ? -5.560 -9.493 14.297 1.00 85.56 150 ARG A N 1
ATOM 1094 C CA . ARG A 1 150 ? -5.712 -8.040 14.373 1.00 85.56 150 ARG A CA 1
ATOM 1095 C C . ARG A 1 150 ? -6.975 -7.641 13.640 1.00 85.56 150 ARG A C 1
ATOM 1097 O O . ARG A 1 150 ? -7.246 -8.164 12.564 1.00 85.56 150 ARG A O 1
ATOM 1104 N N . VAL A 1 151 ? -7.710 -6.691 14.203 1.00 88.81 151 VAL A N 1
ATOM 1105 C CA . VAL A 1 151 ? -8.845 -6.069 13.524 1.00 88.81 151 VAL A CA 1
ATOM 1106 C C . VAL A 1 151 ? -8.649 -4.570 13.599 1.00 88.81 151 VAL A C 1
ATOM 1108 O O . VAL A 1 151 ? -8.704 -3.999 14.678 1.00 88.81 151 VAL A O 1
ATOM 1111 N N . VAL A 1 152 ? -8.425 -3.932 12.456 1.00 84.38 152 VAL A N 1
ATOM 1112 C CA . VAL A 1 152 ? -8.294 -2.477 12.385 1.00 84.38 152 VAL A CA 1
ATOM 1113 C C . VAL A 1 152 ? -9.510 -1.907 11.681 1.00 84.38 152 VAL A C 1
ATOM 1115 O O . VAL A 1 152 ? -9.857 -2.328 10.576 1.00 84.38 152 VAL A O 1
ATOM 1118 N N . LYS A 1 153 ? -10.178 -0.952 12.325 1.00 88.00 153 LYS A N 1
ATOM 1119 C CA . LYS A 1 153 ? -11.294 -0.218 11.730 1.00 88.00 153 LYS A CA 1
ATOM 1120 C C . LYS A 1 153 ? -10.795 1.150 11.309 1.00 88.00 153 LYS A C 1
ATOM 1122 O O . LYS A 1 153 ? -10.174 1.851 12.098 1.00 88.00 153 LYS A O 1
ATOM 1127 N N . ILE A 1 154 ? -11.079 1.499 10.064 1.00 84.81 154 ILE A N 1
ATOM 1128 C CA . ILE A 1 154 ? -10.750 2.792 9.482 1.00 84.81 154 ILE A CA 1
ATOM 1129 C C . ILE A 1 154 ? -12.059 3.432 9.041 1.00 84.81 154 ILE A C 1
ATOM 1131 O O . ILE A 1 154 ? -12.805 2.838 8.254 1.00 84.81 154 ILE A O 1
ATOM 1135 N N . ALA A 1 155 ? -12.334 4.624 9.538 1.00 83.00 155 ALA A N 1
ATOM 1136 C CA . ALA A 1 155 ? -13.389 5.492 9.054 1.00 83.00 155 ALA A CA 1
ATOM 1137 C C . ALA A 1 155 ? -12.742 6.733 8.443 1.00 83.00 155 ALA A C 1
ATOM 1139 O O . ALA A 1 155 ? -11.705 7.201 8.902 1.00 83.00 155 ALA A O 1
ATOM 1140 N N . TRP A 1 156 ? -13.325 7.235 7.370 1.00 79.56 156 TRP A N 1
ATOM 1141 C CA . TRP A 1 156 ? -12.976 8.532 6.825 1.00 79.56 156 TRP A CA 1
ATOM 1142 C C . TRP A 1 156 ? -14.195 9.067 6.104 1.00 79.56 156 TRP A C 1
ATOM 1144 O O . TRP A 1 156 ? -14.954 8.313 5.487 1.00 79.56 156 TRP A O 1
ATOM 1154 N N . ASP A 1 157 ? -14.344 10.377 6.145 1.00 70.94 157 ASP A N 1
ATOM 1155 C CA . ASP A 1 157 ? -15.275 11.056 5.279 1.00 70.94 157 ASP A CA 1
ATOM 1156 C C . ASP A 1 157 ? -14.596 11.186 3.925 1.00 70.94 157 ASP A C 1
ATOM 1158 O O . ASP A 1 157 ? -13.535 11.807 3.779 1.00 70.94 157 ASP A O 1
ATOM 1162 N N . TRP A 1 158 ? -15.215 10.603 2.903 1.00 55.53 158 TRP A N 1
ATOM 1163 C CA . TRP A 1 158 ? -14.938 11.099 1.570 1.00 55.53 158 TRP A CA 1
ATOM 1164 C C . TRP A 1 158 ? -15.403 12.554 1.555 1.00 55.53 158 TRP A C 1
ATOM 1166 O O . TRP A 1 158 ? -16.499 12.823 2.060 1.00 55.53 158 TRP A O 1
ATOM 1176 N N . PRO A 1 159 ? -14.627 13.507 1.012 1.00 50.97 159 PRO A N 1
ATOM 1177 C CA . PRO A 1 159 ? -15.168 14.823 0.750 1.00 50.97 159 PRO A CA 1
ATOM 1178 C C . PRO A 1 159 ? -16.311 14.611 -0.240 1.00 50.97 159 PRO A C 1
ATOM 1180 O O . PRO A 1 159 ? -16.097 14.476 -1.445 1.00 50.97 159 PRO A O 1
ATOM 1183 N N . PHE A 1 160 ? -17.536 14.498 0.276 1.00 39.59 160 PHE A N 1
ATOM 1184 C CA . PHE A 1 160 ? -18.735 14.444 -0.526 1.00 39.59 160 PHE A CA 1
ATOM 1185 C C . PHE A 1 160 ? -18.787 15.774 -1.262 1.00 39.59 160 PHE A C 1
ATOM 1187 O O . PHE A 1 160 ? -19.315 16.774 -0.774 1.00 39.59 160 PHE A O 1
ATOM 1194 N N . TYR A 1 161 ? -18.256 15.789 -2.480 1.00 36.75 161 TYR A N 1
ATOM 1195 C CA . TYR A 1 161 ? -18.779 16.661 -3.500 1.00 36.75 161 TYR A CA 1
ATOM 1196 C C . TYR A 1 161 ? -20.216 16.202 -3.718 1.00 36.75 161 TYR A C 1
ATOM 1198 O O . TYR A 1 161 ? -20.508 15.399 -4.600 1.00 36.75 161 TYR A O 1
ATOM 1206 N N . TRP A 1 162 ? -21.137 16.761 -2.938 1.00 31.88 162 TRP A N 1
ATOM 1207 C CA . TRP A 1 162 ? -22.510 16.956 -3.366 1.00 31.88 162 TRP A CA 1
ATOM 1208 C C . TRP A 1 162 ? -22.481 17.903 -4.571 1.00 31.88 162 TRP A C 1
ATOM 1210 O O . TRP A 1 162 ? -22.977 19.027 -4.521 1.00 31.88 162 TRP A O 1
ATOM 1220 N N . ARG A 1 163 ? -21.888 17.487 -5.696 1.00 32.31 163 ARG A N 1
ATOM 1221 C CA . ARG A 1 163 ? -22.263 18.069 -6.971 1.00 32.31 163 ARG A CA 1
ATOM 1222 C C . ARG A 1 163 ? -23.659 17.542 -7.237 1.00 32.31 163 ARG A C 1
ATOM 1224 O O . ARG A 1 163 ? -23.857 16.521 -7.886 1.00 32.31 163 ARG A O 1
ATOM 1231 N N . ARG A 1 164 ? -24.642 18.316 -6.772 1.00 32.22 164 ARG A N 1
ATOM 1232 C CA . ARG A 1 164 ? -25.855 18.555 -7.550 1.00 32.22 164 ARG A CA 1
ATOM 1233 C C . ARG A 1 164 ? -25.401 18.583 -9.011 1.00 32.22 164 ARG A C 1
ATOM 1235 O O . ARG A 1 164 ? -24.611 19.450 -9.386 1.00 32.22 164 ARG A O 1
ATOM 1242 N N . HIS A 1 165 ? -25.854 17.635 -9.824 1.00 36.69 165 HIS A N 1
ATOM 1243 C CA . HIS A 1 165 ? -25.700 17.641 -11.283 1.00 36.69 165 HIS A CA 1
ATOM 1244 C C . HIS A 1 165 ? -26.520 18.796 -11.907 1.00 36.69 165 HIS A C 1
ATOM 1246 O O . HIS A 1 165 ? -27.291 18.613 -12.847 1.00 36.69 165 HIS A O 1
ATOM 1252 N N . ALA A 1 166 ? -26.376 19.994 -11.346 1.00 36.31 166 ALA A N 1
ATOM 1253 C CA . ALA A 1 166 ? -27.029 21.235 -11.712 1.00 36.31 166 ALA A CA 1
ATOM 1254 C C . ALA A 1 166 ? -26.028 22.400 -11.802 1.00 36.31 166 ALA A C 1
ATOM 1256 O O . ALA A 1 166 ? -26.466 23.516 -12.053 1.00 36.31 166 ALA A O 1
ATOM 1257 N N . ASP A 1 167 ? -24.718 22.165 -11.630 1.00 36.50 167 ASP A N 1
ATOM 1258 C CA . ASP A 1 167 ? -23.720 23.222 -11.799 1.00 36.50 167 ASP A CA 1
ATOM 1259 C C . ASP A 1 167 ? -22.934 23.051 -13.108 1.00 36.50 167 ASP A C 1
ATOM 1261 O O . ASP A 1 167 ? -22.285 22.038 -13.380 1.00 36.50 167 ASP A O 1
ATOM 1265 N N . THR A 1 168 ? -23.071 24.071 -13.941 1.00 39.19 168 THR A N 1
ATOM 1266 C CA . THR A 1 168 ? -22.848 24.192 -15.386 1.00 39.19 168 THR A CA 1
ATOM 1267 C C . THR A 1 168 ? -21.380 24.280 -15.800 1.00 39.19 168 THR A C 1
ATOM 1269 O O . THR A 1 168 ? -21.048 24.923 -16.796 1.00 39.19 168 THR A O 1
ATOM 1272 N N . ARG A 1 169 ? -20.465 23.633 -15.074 1.00 36.44 169 ARG A N 1
ATOM 1273 C CA . ARG A 1 169 ? -19.058 23.606 -15.497 1.00 36.44 169 ARG A CA 1
ATOM 1274 C C . ARG A 1 169 ? -18.800 22.394 -16.390 1.00 36.44 169 ARG A C 1
ATOM 1276 O O . ARG A 1 169 ? -19.075 21.278 -15.945 1.00 36.44 169 ARG A O 1
ATOM 1283 N N . PRO A 1 170 ? -18.267 22.589 -17.610 1.00 38.62 170 PRO A N 1
ATOM 1284 C CA . PRO A 1 170 ? -17.976 21.489 -18.514 1.00 38.62 170 PRO A CA 1
ATOM 1285 C C . PRO A 1 170 ? -16.972 20.551 -17.843 1.00 38.62 170 PRO A C 1
ATOM 1287 O O . PRO A 1 170 ? -15.888 20.967 -17.431 1.00 38.62 170 PRO A O 1
ATOM 1290 N N . THR A 1 171 ? -17.345 19.283 -17.697 1.00 43.09 171 THR A N 1
ATOM 1291 C CA . THR A 1 171 ? -16.363 18.220 -17.502 1.00 43.09 171 THR A CA 1
ATOM 1292 C C . THR A 1 171 ? -15.490 18.169 -18.756 1.00 43.09 171 THR A C 1
ATOM 1294 O O . THR A 1 171 ? -16.036 18.227 -19.857 1.00 43.09 171 THR A O 1
ATOM 1297 N N . PRO A 1 172 ? -14.159 18.045 -18.637 1.00 39.28 172 PRO A N 1
ATOM 1298 C CA . PRO A 1 172 ? -13.250 18.039 -19.786 1.00 39.28 172 PRO A CA 1
ATOM 1299 C C . PRO A 1 172 ? -13.323 16.748 -20.626 1.00 39.28 172 PRO A C 1
ATOM 1301 O O . PRO A 1 172 ? -12.496 16.550 -21.507 1.00 39.28 172 PRO A O 1
ATOM 1304 N N . TYR A 1 173 ? -14.307 15.881 -20.375 1.00 38.06 173 TYR A N 1
ATOM 1305 C CA . TYR A 1 173 ? -14.532 14.642 -21.113 1.00 38.06 173 TYR A CA 1
ATOM 1306 C C . TYR A 1 173 ? -15.851 14.733 -21.894 1.00 38.06 173 TYR A C 1
ATOM 1308 O O . TYR A 1 173 ? -16.861 15.147 -21.308 1.00 38.06 173 TYR A O 1
ATOM 1316 N N . PRO A 1 174 ? -15.874 14.366 -23.190 1.00 40.75 174 PRO A N 1
ATOM 1317 C CA . PRO A 1 174 ? -17.101 14.337 -23.974 1.00 40.75 174 PRO A CA 1
ATOM 1318 C C . PRO A 1 174 ? -18.075 13.299 -23.401 1.00 40.75 174 PRO A C 1
ATOM 1320 O O . PRO A 1 174 ? -17.707 12.161 -23.115 1.00 40.75 174 PRO A O 1
ATOM 1323 N N . LEU A 1 175 ? -19.332 13.707 -23.220 1.00 50.09 175 LEU A N 1
ATOM 1324 C CA . LEU A 1 175 ? -20.420 12.817 -22.821 1.00 50.09 175 LEU A CA 1
ATOM 1325 C C . LEU A 1 175 ? -20.792 11.942 -24.022 1.00 50.09 175 LEU A C 1
ATOM 1327 O O . LEU A 1 175 ? -21.243 12.448 -25.047 1.00 50.09 175 LEU A O 1
ATOM 1331 N N . THR A 1 176 ? -20.614 10.628 -23.905 1.00 55.47 176 THR A N 1
ATOM 1332 C CA . THR A 1 176 ? -21.100 9.677 -24.911 1.00 55.47 176 THR A CA 1
ATOM 1333 C C . THR A 1 176 ? -22.641 9.638 -24.906 1.00 55.47 176 THR A C 1
ATOM 1335 O O . THR A 1 176 ? -23.252 9.883 -23.859 1.00 55.47 176 THR A O 1
ATOM 1338 N N . PRO A 1 177 ? -23.315 9.279 -26.014 1.00 45.84 177 PRO A N 1
ATOM 1339 C CA . PRO A 1 177 ? -24.777 9.114 -26.048 1.00 45.84 177 PRO A CA 1
ATOM 1340 C C . PRO A 1 177 ? -25.323 8.144 -24.982 1.00 45.84 177 PRO A C 1
ATOM 1342 O O . PRO A 1 177 ? -26.443 8.299 -24.490 1.00 45.84 177 PRO A O 1
ATOM 1345 N N . GLU A 1 178 ? -24.517 7.162 -24.576 1.00 45.09 178 GLU A N 1
ATOM 1346 C CA . GLU A 1 178 ? -24.827 6.241 -23.479 1.00 45.09 178 GLU A CA 1
ATOM 1347 C C . GLU A 1 178 ? -24.829 6.937 -22.113 1.00 45.09 178 GLU A C 1
ATOM 1349 O O . GLU A 1 178 ? -25.734 6.703 -21.309 1.00 45.09 178 GLU A O 1
ATOM 1354 N N . SER A 1 179 ? -23.891 7.858 -21.871 1.00 45.75 179 SER A N 1
ATOM 1355 C CA . SER A 1 179 ? -23.849 8.659 -20.642 1.00 45.75 179 SER A CA 1
ATOM 1356 C C . SER A 1 179 ? -25.046 9.617 -20.521 1.00 45.75 179 SER A C 1
ATOM 1358 O O . SER A 1 179 ? -25.585 9.801 -19.427 1.00 45.75 179 SER A O 1
ATOM 1360 N N . GLU A 1 180 ? -25.555 10.156 -21.637 1.00 47.00 180 GLU A N 1
ATOM 1361 C CA . GLU A 1 180 ? -26.787 10.960 -21.648 1.00 47.00 180 GLU A CA 1
ATOM 1362 C C . GLU A 1 180 ? -28.042 10.123 -21.372 1.00 47.00 180 GLU A C 1
ATOM 1364 O O . GLU A 1 180 ? -28.936 10.554 -20.633 1.00 47.00 180 GLU A O 1
ATOM 1369 N N . ARG A 1 181 ? -28.120 8.913 -21.936 1.00 46.84 181 ARG A N 1
ATOM 1370 C CA . ARG A 1 181 ? -29.246 7.996 -21.718 1.00 46.84 181 ARG A CA 1
ATOM 1371 C C . ARG A 1 181 ? -29.272 7.478 -20.271 1.00 46.84 181 ARG A C 1
ATOM 1373 O O . ARG A 1 181 ? -30.347 7.429 -19.667 1.00 46.84 181 ARG A O 1
ATOM 1380 N N . ALA A 1 182 ? -28.107 7.198 -19.680 1.00 45.75 182 ALA A N 1
ATOM 1381 C CA . ALA A 1 182 ? -27.964 6.869 -18.260 1.00 45.75 182 ALA A CA 1
ATOM 1382 C C . ALA A 1 182 ? -28.413 8.030 -17.354 1.00 45.75 182 ALA A C 1
ATOM 1384 O O . ALA A 1 182 ? -29.174 7.829 -16.408 1.00 45.75 182 ALA A O 1
ATOM 1385 N N . ARG A 1 183 ? -28.044 9.270 -17.703 1.00 49.59 183 ARG A N 1
ATOM 1386 C CA . ARG A 1 183 ? -28.432 10.479 -16.959 1.00 49.59 183 ARG A CA 1
ATOM 1387 C C . ARG A 1 183 ? -29.944 10.750 -16.994 1.00 49.59 183 ARG A C 1
ATOM 1389 O O . ARG A 1 183 ? -30.509 11.159 -15.983 1.00 49.59 183 ARG A O 1
ATOM 1396 N N . ARG A 1 184 ? -30.621 10.497 -18.124 1.00 45.59 184 ARG A N 1
ATOM 1397 C CA . ARG A 1 184 ? -32.094 10.609 -18.232 1.00 45.59 184 ARG A CA 1
ATOM 1398 C C . ARG A 1 184 ? -32.825 9.524 -17.439 1.00 45.59 184 ARG A C 1
ATOM 1400 O O . ARG A 1 184 ? -33.833 9.819 -16.807 1.00 45.59 184 ARG A O 1
ATOM 1407 N N . THR A 1 185 ? -32.301 8.300 -17.440 1.00 44.34 185 THR A N 1
ATOM 1408 C CA . THR A 1 185 ? -32.881 7.170 -16.693 1.00 44.34 185 THR A CA 1
ATOM 1409 C C . THR A 1 185 ? -32.752 7.387 -15.181 1.00 44.34 185 THR A C 1
ATOM 1411 O O . THR A 1 185 ? -33.734 7.246 -14.457 1.00 44.34 185 THR A O 1
ATOM 1414 N N . GLY A 1 186 ? -31.593 7.869 -14.715 1.00 41.81 186 GLY A N 1
ATOM 1415 C CA . GLY A 1 186 ? -31.380 8.230 -13.309 1.00 41.81 186 GLY A CA 1
ATOM 1416 C C . GLY A 1 186 ? -32.281 9.368 -12.812 1.00 41.81 186 GLY A C 1
ATOM 1417 O O . GLY A 1 186 ? -32.695 9.358 -11.659 1.00 41.81 186 GLY A O 1
ATOM 1418 N N . ALA A 1 187 ? -32.660 10.318 -13.674 1.00 41.44 187 ALA A N 1
ATOM 1419 C CA . ALA A 1 187 ? -33.559 11.416 -13.301 1.00 41.44 187 ALA A CA 1
ATOM 1420 C C . ALA A 1 187 ? -35.018 10.966 -13.078 1.00 41.44 187 ALA A C 1
ATOM 1422 O O . ALA A 1 187 ? -35.698 11.505 -12.207 1.00 41.44 187 ALA A O 1
ATOM 1423 N N . VAL A 1 188 ? -35.497 9.974 -13.838 1.00 39.75 188 VAL A N 1
ATOM 1424 C CA . VAL A 1 188 ? -36.849 9.404 -13.681 1.00 39.75 188 VAL A CA 1
ATOM 1425 C C . VAL A 1 188 ? -36.934 8.516 -12.436 1.00 39.75 188 VAL A C 1
ATOM 1427 O O . VAL A 1 188 ? -37.929 8.563 -11.719 1.00 39.75 188 VAL A O 1
ATOM 1430 N N . LEU A 1 189 ? -35.878 7.756 -12.139 1.00 36.09 189 LEU A N 1
ATOM 1431 C CA . LEU A 1 189 ? -35.796 6.927 -10.933 1.00 36.09 189 LEU A CA 1
ATOM 1432 C C . LEU A 1 189 ? -35.653 7.781 -9.662 1.00 36.09 189 LEU A C 1
ATOM 1434 O O . LEU A 1 189 ? -36.360 7.540 -8.685 1.00 36.09 189 LEU A O 1
ATOM 1438 N N . ALA A 1 190 ? -34.856 8.856 -9.711 1.00 42.72 190 ALA A N 1
ATOM 1439 C CA . ALA A 1 190 ? -34.716 9.797 -8.599 1.00 42.72 190 ALA A CA 1
ATOM 1440 C C . ALA A 1 190 ? -36.037 10.509 -8.249 1.00 42.72 190 ALA A C 1
ATOM 1442 O O . ALA A 1 190 ? -36.288 10.798 -7.081 1.00 42.72 190 ALA A O 1
ATOM 1443 N N . PHE A 1 191 ? -36.910 10.751 -9.235 1.00 38.00 191 PHE A N 1
ATOM 1444 C CA . PHE A 1 191 ? -38.259 11.287 -9.011 1.00 38.00 191 PHE A CA 1
ATOM 1445 C C . PHE A 1 191 ? -39.171 10.315 -8.237 1.00 38.00 191 PHE A C 1
ATOM 1447 O O . PHE A 1 191 ? -40.065 10.754 -7.520 1.00 38.00 191 PHE A O 1
ATOM 1454 N N . LEU A 1 192 ? -38.925 9.005 -8.340 1.00 34.78 192 LEU A N 1
ATOM 1455 C CA . LEU A 1 192 ? -39.647 7.946 -7.620 1.00 34.78 192 LEU A CA 1
ATOM 1456 C C . LEU A 1 192 ? -38.977 7.559 -6.287 1.00 34.78 192 LEU A C 1
ATOM 1458 O O . LEU A 1 192 ? -39.376 6.580 -5.661 1.00 34.78 192 LEU A O 1
ATOM 1462 N N . GLY A 1 193 ? -37.961 8.311 -5.851 1.00 37.94 193 GLY A N 1
ATOM 1463 C CA . GLY A 1 193 ? -37.210 8.035 -4.624 1.00 37.94 193 GLY A CA 1
ATOM 1464 C C . GLY A 1 193 ? -36.164 6.926 -4.761 1.00 37.94 193 GLY A C 1
ATOM 1465 O O . GLY A 1 193 ? -35.617 6.485 -3.755 1.00 37.94 193 GLY A O 1
ATOM 1466 N N . TRP A 1 194 ? -35.872 6.462 -5.979 1.00 36.12 194 TRP A N 1
ATOM 1467 C CA . TRP A 1 194 ? -34.839 5.460 -6.241 1.00 36.12 194 TRP A CA 1
ATOM 1468 C C . TRP A 1 194 ? -33.573 6.150 -6.743 1.00 36.12 194 TRP A C 1
ATOM 1470 O O . TRP A 1 194 ? -33.545 6.702 -7.843 1.00 36.12 194 TRP A O 1
ATOM 1480 N N . SER A 1 195 ? -32.508 6.125 -5.944 1.00 50.69 195 SER A N 1
ATOM 1481 C CA . SER A 1 195 ? -31.184 6.561 -6.382 1.00 50.69 195 SER A CA 1
ATOM 1482 C C . SER A 1 195 ? -30.298 5.351 -6.653 1.00 50.69 195 SER A C 1
ATOM 1484 O O . SER A 1 195 ? -29.705 4.767 -5.747 1.00 50.69 195 SER A O 1
ATOM 1486 N N . ASP A 1 196 ? -30.142 5.011 -7.931 1.00 43.75 196 ASP A N 1
ATOM 1487 C CA . ASP A 1 196 ? -29.013 4.181 -8.334 1.00 43.75 196 ASP A CA 1
ATOM 1488 C C . ASP A 1 196 ? -27.742 4.992 -8.094 1.00 43.75 196 ASP A C 1
ATOM 1490 O O . ASP A 1 196 ? -27.447 5.961 -8.797 1.00 43.75 196 ASP A O 1
ATOM 1494 N N . THR A 1 197 ? -27.007 4.612 -7.053 1.00 52.72 197 THR A N 1
ATOM 1495 C CA . THR A 1 197 ? -25.694 5.178 -6.758 1.00 52.72 197 THR A CA 1
ATOM 1496 C C . THR A 1 197 ? -24.661 4.174 -7.246 1.00 52.72 197 THR A C 1
ATOM 1498 O O . THR A 1 197 ? -24.371 3.213 -6.530 1.00 52.72 197 THR A O 1
ATOM 1501 N N . PRO A 1 198 ? -24.130 4.328 -8.475 1.00 46.78 198 PRO A N 1
ATOM 1502 C CA . PRO A 1 198 ? -23.044 3.484 -8.936 1.00 46.78 198 PRO A CA 1
ATOM 1503 C C . PRO A 1 198 ? -21.833 3.760 -8.050 1.00 46.78 198 PRO A C 1
ATOM 1505 O O . PRO A 1 198 ? -21.162 4.783 -8.177 1.00 46.78 198 PRO A O 1
ATOM 1508 N N . LEU A 1 199 ? -21.576 2.846 -7.121 1.00 50.50 199 LEU A N 1
ATOM 1509 C CA . LEU A 1 199 ? -20.414 2.909 -6.259 1.00 50.50 199 LEU A CA 1
ATOM 1510 C C . LEU A 1 199 ? -19.308 2.116 -6.946 1.00 50.50 199 LEU A C 1
ATOM 1512 O O . LEU A 1 199 ? -19.307 0.885 -6.953 1.00 50.50 199 LEU A O 1
ATOM 1516 N N . ALA A 1 200 ? -18.394 2.834 -7.595 1.00 49.06 200 ALA A N 1
ATOM 1517 C CA . ALA A 1 200 ? -17.160 2.236 -8.068 1.00 49.06 200 ALA A CA 1
ATOM 1518 C C . ALA A 1 200 ? -16.307 1.913 -6.837 1.00 49.06 200 ALA A C 1
ATOM 1520 O O . ALA A 1 200 ? -15.605 2.774 -6.313 1.00 49.06 200 ALA A O 1
ATOM 1521 N N . ILE A 1 201 ? -16.406 0.677 -6.352 1.00 51.88 201 ILE A N 1
ATOM 1522 C CA . ILE A 1 201 ? -15.442 0.148 -5.390 1.00 51.88 201 ILE A CA 1
ATOM 1523 C C . ILE A 1 201 ? -14.190 -0.183 -6.202 1.00 51.88 201 ILE A C 1
ATOM 1525 O O . ILE A 1 201 ? -14.066 -1.279 -6.749 1.00 51.88 201 ILE A O 1
ATOM 1529 N N . GLY A 1 202 ? -13.305 0.804 -6.353 1.00 48.84 202 GLY A N 1
ATOM 1530 C CA . GLY A 1 202 ? -11.923 0.526 -6.727 1.00 48.84 202 GLY A CA 1
ATOM 1531 C C . GLY A 1 202 ? -11.305 -0.370 -5.655 1.00 48.84 202 GLY A C 1
ATOM 1532 O O . GLY A 1 202 ? -11.562 -0.167 -4.470 1.00 48.84 202 GLY A O 1
ATOM 1533 N N . ASP A 1 203 ? -10.543 -1.374 -6.078 1.00 52.75 203 ASP A N 1
ATOM 1534 C CA . ASP A 1 203 ? -9.710 -2.205 -5.206 1.00 52.75 203 ASP A CA 1
ATOM 1535 C C . ASP A 1 203 ? -10.477 -3.078 -4.194 1.00 52.75 203 ASP A C 1
ATOM 1537 O O . ASP A 1 203 ? -10.373 -2.937 -2.972 1.00 52.75 203 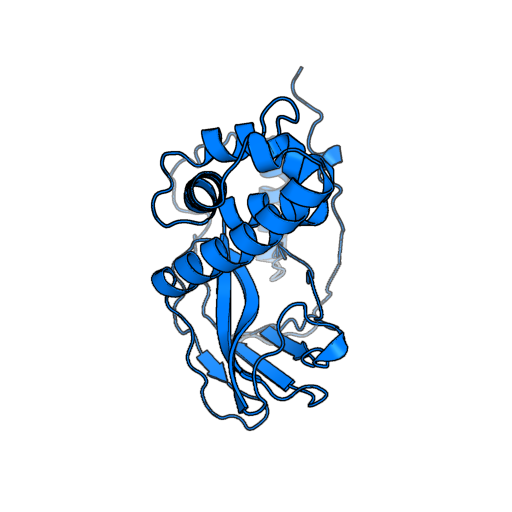ASP A O 1
ATOM 1541 N N . LEU A 1 204 ? -11.198 -4.081 -4.716 1.00 49.53 204 LEU A N 1
ATOM 1542 C CA . LEU A 1 204 ? -11.444 -5.309 -3.948 1.00 49.53 204 LEU A CA 1
ATOM 1543 C C . LEU A 1 204 ? -10.082 -5.870 -3.488 1.00 49.53 204 LEU A C 1
ATOM 1545 O O . LEU A 1 204 ? -9.134 -5.886 -4.273 1.00 49.53 204 LEU A O 1
ATOM 1549 N N . PRO A 1 205 ? -9.960 -6.282 -2.218 1.00 43.25 205 PRO A N 1
ATOM 1550 C CA . PRO A 1 205 ? -8.701 -6.283 -1.486 1.00 43.25 205 PRO A CA 1
ATOM 1551 C C . PRO A 1 205 ? -7.560 -7.015 -2.197 1.00 43.25 205 PRO A C 1
ATOM 1553 O O . PRO A 1 205 ? -7.658 -8.198 -2.517 1.00 43.25 205 PRO A O 1
ATOM 1556 N N . PHE A 1 206 ? -6.437 -6.312 -2.342 1.00 42.84 206 PHE A N 1
ATOM 1557 C CA . PHE A 1 206 ? -5.128 -6.895 -2.613 1.00 42.84 206 PHE A CA 1
ATOM 1558 C C . PHE A 1 206 ? -4.443 -7.222 -1.272 1.00 42.84 206 PHE A C 1
ATOM 1560 O O . PHE A 1 206 ? -4.441 -6.398 -0.357 1.00 42.84 206 PHE A O 1
ATOM 1567 N N . GLY A 1 207 ? -3.853 -8.415 -1.128 1.00 52.34 207 GLY A N 1
ATOM 1568 C CA . GLY A 1 207 ? -3.108 -8.824 0.076 1.00 52.34 207 GLY A CA 1
ATOM 1569 C C . GLY A 1 207 ? -3.853 -9.796 1.008 1.00 52.34 207 GLY A C 1
ATOM 1570 O O . GLY A 1 207 ? -4.527 -10.711 0.547 1.00 52.34 207 GLY A O 1
ATOM 1571 N N . TRP A 1 208 ? -3.674 -9.658 2.330 1.00 36.62 208 TRP A N 1
ATOM 1572 C CA . TRP A 1 208 ? -4.143 -10.630 3.344 1.00 36.62 208 TRP A CA 1
ATOM 1573 C C . TRP A 1 208 ? -5.578 -10.417 3.857 1.00 36.62 208 TRP A C 1
ATOM 1575 O O . TRP A 1 208 ? -6.025 -11.164 4.731 1.00 36.62 208 TRP A O 1
ATOM 1585 N N . ALA A 1 209 ? -6.302 -9.417 3.353 1.00 47.06 209 ALA A N 1
ATOM 1586 C CA . ALA A 1 209 ? -7.649 -9.109 3.823 1.00 47.06 209 ALA A CA 1
ATOM 1587 C C . ALA A 1 209 ? -8.665 -10.169 3.356 1.00 47.06 209 ALA A C 1
ATOM 1589 O O . ALA A 1 209 ? -8.757 -10.488 2.173 1.00 47.06 209 ALA A O 1
ATOM 1590 N N . ARG A 1 210 ? -9.442 -10.718 4.301 1.00 48.41 210 ARG A N 1
ATOM 1591 C CA . ARG A 1 210 ? -10.412 -11.804 4.048 1.00 48.41 210 ARG A CA 1
ATOM 1592 C C . ARG A 1 210 ? -11.851 -11.335 3.789 1.00 48.41 210 ARG A C 1
ATOM 1594 O O . ARG A 1 210 ? -12.690 -12.163 3.447 1.00 48.41 210 ARG A O 1
ATOM 1601 N N . SER A 1 211 ? -12.161 -10.049 3.964 1.00 50.41 211 SER A N 1
ATOM 1602 C CA . SER A 1 211 ? -13.532 -9.525 3.847 1.00 50.41 211 SER A CA 1
ATOM 1603 C C . SER A 1 211 ? -13.575 -8.017 3.584 1.00 50.41 211 SER A C 1
ATOM 1605 O O . SER A 1 211 ? -12.778 -7.280 4.160 1.00 50.41 211 SER A O 1
ATOM 1607 N N . THR A 1 212 ? -14.566 -7.560 2.811 1.00 53.72 212 THR A N 1
ATOM 1608 C CA . THR A 1 212 ? -14.908 -6.138 2.617 1.00 53.72 212 THR A CA 1
ATOM 1609 C C . THR A 1 212 ? -16.262 -5.851 3.269 1.00 53.72 212 THR A C 1
ATOM 1611 O O . THR A 1 212 ? -17.230 -6.562 3.010 1.00 53.72 212 THR A O 1
ATOM 1614 N N . HIS A 1 213 ? -16.338 -4.822 4.118 1.00 58.53 213 HIS A N 1
ATOM 1615 C CA . HIS A 1 213 ? -17.576 -4.386 4.775 1.00 58.53 213 HIS A CA 1
ATOM 1616 C C . HIS A 1 213 ? -18.081 -3.081 4.149 1.00 58.53 213 HIS A C 1
ATOM 1618 O O . HIS A 1 213 ? -17.315 -2.121 4.048 1.00 58.53 213 HIS A O 1
ATOM 1624 N N . VAL A 1 214 ? -19.358 -3.056 3.756 1.00 59.56 214 VAL A N 1
ATOM 1625 C CA . VAL A 1 214 ? -20.055 -1.881 3.213 1.00 59.56 214 VAL A CA 1
ATOM 1626 C C . VAL A 1 214 ? -21.117 -1.455 4.220 1.00 59.56 214 VAL A C 1
ATOM 1628 O O . VAL A 1 214 ? -21.967 -2.262 4.589 1.00 59.56 214 VAL A O 1
ATOM 1631 N N . GLU A 1 215 ? -21.069 -0.195 4.640 1.00 54.44 215 GLU A N 1
ATOM 1632 C CA . GLU A 1 215 ? -22.057 0.412 5.531 1.00 54.44 215 GLU A CA 1
ATOM 1633 C C . GLU A 1 215 ? -22.869 1.449 4.746 1.00 54.44 215 GLU A C 1
ATOM 1635 O O . GLU A 1 215 ? -22.305 2.266 4.017 1.00 54.44 215 GLU A O 1
ATOM 1640 N N . LEU A 1 216 ? -24.197 1.388 4.861 1.00 60.62 216 LEU A N 1
ATOM 1641 C CA . LEU A 1 216 ? -25.121 2.316 4.213 1.00 60.62 216 LEU A CA 1
ATOM 1642 C C . LEU A 1 216 ? -25.719 3.229 5.283 1.00 60.62 216 LEU A C 1
ATOM 1644 O O . LEU A 1 216 ? -26.598 2.814 6.036 1.00 60.62 216 LEU A O 1
ATOM 1648 N N . GLY A 1 217 ? -25.232 4.467 5.354 1.00 49.34 217 GLY A N 1
ATOM 1649 C CA . GLY A 1 217 ? -25.811 5.496 6.215 1.00 49.34 217 GLY A CA 1
ATOM 1650 C C . GLY A 1 217 ? -27.031 6.140 5.557 1.00 49.34 217 GLY A C 1
ATOM 1651 O O . GLY A 1 217 ? -26.939 6.618 4.427 1.00 49.34 217 GLY A O 1
ATOM 1652 N N . ALA A 1 218 ? -28.157 6.182 6.270 1.00 53.03 218 ALA A N 1
ATOM 1653 C CA . ALA A 1 218 ? -29.340 6.954 5.894 1.00 53.03 218 ALA A CA 1
ATOM 1654 C C . ALA A 1 218 ? -29.560 8.095 6.910 1.00 53.03 218 ALA A C 1
ATOM 1656 O O . ALA A 1 218 ? -29.332 7.887 8.106 1.00 53.03 218 ALA A O 1
ATOM 1657 N N . PRO A 1 219 ? -29.976 9.299 6.473 1.00 53.53 219 PRO A N 1
AT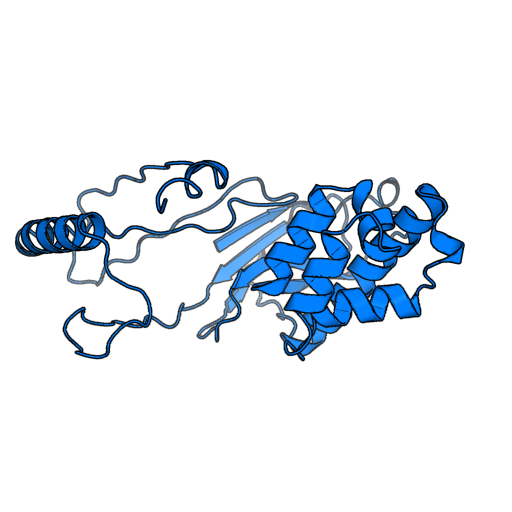OM 1658 C CA . PRO A 1 219 ? -30.433 10.354 7.377 1.00 53.53 219 PRO A CA 1
ATOM 1659 C C . PRO A 1 219 ? -31.551 9.874 8.315 1.00 53.53 219 PRO A C 1
ATOM 1661 O O . PRO A 1 219 ? -32.298 8.960 7.978 1.00 53.53 219 PRO A O 1
ATOM 1664 N N . ALA A 1 220 ? -31.696 10.511 9.481 1.00 56.50 220 ALA A N 1
ATOM 1665 C CA . ALA A 1 220 ? -32.663 10.096 10.507 1.00 56.50 220 ALA A CA 1
ATOM 1666 C C . ALA A 1 220 ? -34.137 10.154 10.051 1.00 56.50 220 ALA A C 1
ATOM 1668 O O . ALA A 1 220 ? -34.994 9.519 10.657 1.00 56.50 220 ALA A O 1
ATOM 1669 N N . ASP A 1 221 ? -34.429 10.922 9.003 1.00 61.78 221 ASP A N 1
ATOM 1670 C CA . ASP A 1 221 ? -35.739 11.075 8.369 1.00 61.78 221 ASP A CA 1
ATOM 1671 C C . ASP A 1 221 ? -35.956 10.143 7.161 1.00 61.78 221 ASP A C 1
ATOM 1673 O O . ASP A 1 221 ? -37.016 10.186 6.538 1.00 61.78 221 ASP A O 1
ATOM 1677 N N . VAL A 1 222 ? -34.981 9.290 6.832 1.00 56.19 222 VAL A N 1
ATOM 1678 C CA . VAL A 1 222 ? -35.029 8.377 5.684 1.00 56.19 222 VAL A CA 1
ATOM 1679 C C . VAL A 1 222 ? -35.062 6.928 6.164 1.00 56.19 222 VAL A C 1
ATOM 1681 O O . VAL A 1 222 ? -34.112 6.428 6.763 1.00 56.19 222 VAL A O 1
ATOM 1684 N N . GLU A 1 223 ? -36.149 6.224 5.848 1.00 57.28 223 GLU A N 1
ATOM 1685 C CA . GLU A 1 223 ? -36.297 4.800 6.151 1.00 57.28 223 GLU A CA 1
ATOM 1686 C C . GLU A 1 223 ? -35.788 3.940 4.982 1.00 57.28 223 GLU A C 1
ATOM 1688 O O . GLU A 1 223 ? -36.340 3.942 3.879 1.00 57.28 223 GLU A O 1
ATOM 1693 N N . LEU A 1 224 ? -34.707 3.191 5.215 1.00 58.03 224 LEU A N 1
ATOM 1694 C CA . LEU A 1 224 ? -34.160 2.251 4.240 1.00 58.03 224 LEU A CA 1
ATOM 1695 C C . LEU A 1 224 ? -34.940 0.929 4.298 1.00 58.03 224 LEU A C 1
ATOM 1697 O O . LEU A 1 224 ? -34.642 0.060 5.112 1.00 58.03 224 LEU A O 1
ATOM 1701 N N . HIS A 1 225 ? -35.919 0.751 3.411 1.00 60.09 225 HIS A N 1
ATOM 1702 C CA . HIS A 1 225 ? -36.709 -0.487 3.372 1.00 60.09 225 HIS A CA 1
ATOM 1703 C C . HIS A 1 225 ? -35.962 -1.680 2.755 1.00 60.09 225 HIS A C 1
ATOM 1705 O O . HIS A 1 225 ? -36.169 -2.821 3.164 1.00 60.09 225 HIS A O 1
ATOM 1711 N N . SER A 1 226 ? -35.099 -1.442 1.763 1.00 53.66 226 SER A N 1
ATOM 1712 C CA . SER A 1 226 ? -34.305 -2.494 1.121 1.00 53.66 226 SER A CA 1
ATOM 1713 C C . SER A 1 226 ? -33.048 -1.929 0.473 1.00 53.66 226 SER A C 1
ATOM 1715 O O . SER A 1 226 ? -33.106 -0.879 -0.164 1.00 53.66 226 SER A O 1
ATOM 1717 N N . ALA A 1 227 ? -31.945 -2.669 0.557 1.00 59.25 227 ALA A N 1
ATOM 1718 C CA . ALA A 1 227 ? -30.734 -2.420 -0.214 1.00 59.25 227 ALA A CA 1
ATOM 1719 C C . ALA A 1 227 ? -30.331 -3.700 -0.951 1.00 59.25 227 ALA A C 1
ATOM 1721 O O . ALA A 1 227 ? -30.375 -4.791 -0.384 1.00 59.25 227 ALA A O 1
ATOM 1722 N N . CYS A 1 228 ? -29.930 -3.565 -2.213 1.00 53.94 228 CYS A N 1
ATOM 1723 C CA . CYS A 1 228 ? -29.403 -4.665 -3.010 1.00 53.94 228 CYS A CA 1
ATOM 1724 C C . CYS A 1 228 ? -28.010 -4.283 -3.507 1.00 53.94 228 CYS A C 1
ATOM 1726 O O . CYS A 1 228 ? -27.851 -3.288 -4.212 1.00 53.94 228 CYS A O 1
ATOM 1728 N N . LEU A 1 229 ? -27.000 -5.072 -3.136 1.00 53.53 229 LEU A N 1
ATOM 1729 C CA . LEU A 1 229 ? -25.652 -4.920 -3.666 1.00 53.53 229 LEU A CA 1
ATOM 1730 C C . LEU A 1 229 ? -25.508 -5.825 -4.888 1.00 53.53 229 LEU A C 1
ATOM 1732 O O . LEU A 1 229 ? -25.493 -7.048 -4.762 1.00 53.53 229 LEU A O 1
ATOM 1736 N N . THR A 1 230 ? -25.371 -5.221 -6.065 1.00 49.28 230 THR A N 1
ATOM 1737 C CA . THR A 1 230 ? -25.057 -5.959 -7.291 1.00 49.28 230 THR A CA 1
ATOM 1738 C C . THR A 1 230 ? -23.590 -5.745 -7.629 1.00 49.28 230 THR A C 1
ATOM 1740 O O . THR A 1 230 ? -23.168 -4.626 -7.911 1.00 49.28 230 THR A O 1
ATOM 1743 N N . LEU A 1 231 ? -22.802 -6.819 -7.588 1.00 49.69 231 LEU A N 1
ATOM 1744 C CA . LEU A 1 231 ? -21.397 -6.794 -7.983 1.00 49.69 231 LEU A CA 1
ATOM 1745 C C . LEU A 1 231 ? -21.289 -7.119 -9.472 1.00 49.69 231 LEU A C 1
ATOM 1747 O O . LEU A 1 231 ? -21.830 -8.114 -9.946 1.00 49.69 231 LEU A O 1
ATOM 1751 N N . SER A 1 232 ? -20.579 -6.281 -10.217 1.00 52.16 232 SER A N 1
ATOM 1752 C CA . SER A 1 232 ? -20.238 -6.535 -11.617 1.00 52.16 232 SER A CA 1
ATOM 1753 C C . SER A 1 232 ? -18.748 -6.290 -11.798 1.00 52.16 232 SER A C 1
ATOM 1755 O O . SER A 1 232 ? -18.290 -5.153 -11.712 1.00 52.16 232 SER A O 1
ATOM 1757 N N . GLN A 1 233 ? -17.985 -7.359 -12.024 1.00 45.78 233 GLN A N 1
ATOM 1758 C CA . GLN A 1 233 ? -16.567 -7.254 -12.350 1.00 45.78 233 GLN A CA 1
ATOM 1759 C C . GLN A 1 233 ? -16.441 -6.804 -13.808 1.00 45.78 233 GLN A C 1
ATOM 1761 O O . GLN A 1 233 ? -16.926 -7.484 -14.711 1.00 45.78 233 GLN A O 1
ATOM 1766 N N . ARG A 1 234 ? -15.826 -5.641 -14.042 1.00 51.69 234 ARG A N 1
ATOM 1767 C CA . ARG A 1 234 ? -15.499 -5.174 -15.395 1.00 51.69 234 ARG A CA 1
ATOM 1768 C C . ARG A 1 234 ? -14.067 -5.573 -15.720 1.00 51.69 234 ARG A C 1
ATOM 1770 O O . ARG A 1 234 ? -13.159 -5.245 -14.963 1.00 51.69 234 ARG A O 1
ATOM 1777 N N . ASP A 1 235 ? -13.879 -6.284 -16.827 1.00 43.03 235 ASP A N 1
ATOM 1778 C CA . ASP A 1 235 ? -12.550 -6.582 -17.355 1.00 43.03 235 ASP A CA 1
ATOM 1779 C C . ASP A 1 235 ? -11.961 -5.291 -17.953 1.00 43.03 235 ASP A C 1
ATOM 1781 O O . ASP A 1 235 ? -12.554 -4.748 -18.896 1.00 43.03 235 ASP A O 1
ATOM 1785 N N . PRO A 1 236 ? -10.829 -4.772 -17.444 1.00 46.19 236 PRO A N 1
ATOM 1786 C CA . PRO A 1 236 ? -10.217 -3.557 -17.975 1.00 46.19 236 PRO A CA 1
ATOM 1787 C C . PRO A 1 236 ? -9.883 -3.656 -19.473 1.00 46.19 236 PRO A C 1
ATOM 1789 O O . PRO A 1 236 ? -9.874 -2.630 -20.152 1.00 46.19 236 PRO A O 1
ATOM 1792 N N . ALA A 1 237 ? -9.692 -4.863 -20.024 1.00 40.88 237 ALA A N 1
ATOM 1793 C CA . ALA A 1 237 ? -9.439 -5.063 -21.452 1.00 40.88 237 ALA A CA 1
ATOM 1794 C C . ALA A 1 237 ? -10.668 -4.787 -22.342 1.00 40.88 237 ALA A C 1
ATOM 1796 O O . ALA A 1 237 ? -10.522 -4.478 -23.522 1.00 40.88 237 ALA A O 1
ATOM 1797 N N . THR A 1 238 ? -11.883 -4.849 -21.790 1.00 42.09 238 THR A N 1
ATOM 1798 C CA . THR A 1 238 ? -13.128 -4.644 -22.557 1.00 42.09 238 THR A CA 1
ATOM 1799 C C . THR A 1 238 ? -13.548 -3.178 -22.703 1.00 42.09 238 THR A C 1
ATOM 1801 O O . THR A 1 238 ? -14.461 -2.886 -23.469 1.00 42.09 238 THR A O 1
ATOM 1804 N N . CYS A 1 239 ? -12.860 -2.237 -22.044 1.00 41.69 239 CYS A N 1
ATOM 1805 C CA . CYS A 1 239 ? -13.091 -0.796 -22.223 1.00 41.69 239 CYS A CA 1
ATOM 1806 C C . CYS A 1 239 ? -12.275 -0.168 -23.368 1.00 41.69 239 CYS A C 1
ATOM 1808 O O . CYS A 1 239 ? -12.461 1.010 -23.661 1.00 41.69 239 CYS A O 1
ATOM 1810 N N . ALA A 1 240 ? -11.396 -0.928 -24.028 1.00 39.91 240 ALA A N 1
ATOM 1811 C CA . ALA A 1 240 ? -10.575 -0.451 -25.139 1.00 39.91 240 ALA A CA 1
ATOM 1812 C C . ALA A 1 240 ? -11.126 -0.916 -26.496 1.00 39.91 240 ALA A C 1
ATOM 1814 O O . ALA A 1 240 ? -10.420 -1.571 -27.247 1.00 39.91 240 ALA A O 1
ATOM 1815 N N . CYS A 1 241 ? -12.384 -0.603 -26.807 1.00 40.47 241 CYS A N 1
ATOM 1816 C CA . CYS A 1 241 ? -12.942 -0.767 -28.152 1.00 40.47 241 CYS A CA 1
ATOM 1817 C C . CYS A 1 241 ? -14.151 0.159 -28.324 1.00 40.47 241 CYS A C 1
ATOM 1819 O O . CYS A 1 241 ? -15.265 -0.250 -28.029 1.00 40.47 241 CYS A O 1
ATOM 1821 N N . THR A 1 242 ? -13.906 1.389 -28.775 1.00 39.06 242 THR A N 1
ATOM 1822 C CA . THR A 1 242 ? -14.585 2.054 -29.906 1.00 39.06 242 THR A CA 1
ATOM 1823 C C . THR A 1 242 ? -14.102 3.496 -29.947 1.00 39.06 242 THR A C 1
ATOM 1825 O O . THR A 1 242 ? -14.557 4.307 -29.153 1.00 39.06 242 THR A O 1
ATOM 1828 N N . ASP A 1 243 ? -13.151 3.763 -30.834 1.00 35.12 243 ASP A N 1
ATOM 1829 C CA . ASP A 1 243 ? -13.137 4.938 -31.709 1.00 35.12 243 ASP A CA 1
ATOM 1830 C C . ASP A 1 243 ? -12.117 4.623 -32.813 1.00 35.12 243 ASP A C 1
ATOM 1832 O O . ASP A 1 243 ? -10.903 4.726 -32.628 1.00 35.12 243 ASP A O 1
ATOM 1836 N N . ALA A 1 244 ? -12.645 4.105 -33.923 1.00 36.47 244 ALA A N 1
ATOM 1837 C CA . ALA A 1 244 ? -11.988 4.057 -35.223 1.00 36.47 244 ALA A CA 1
ATOM 1838 C C . ALA A 1 244 ? -12.587 5.166 -36.091 1.00 36.47 244 ALA A C 1
ATOM 1840 O O . ALA A 1 244 ? -13.817 5.381 -35.970 1.00 36.47 244 ALA A O 1
#